Protein AF-A0A955MLQ0-F1 (afdb_monomer_lite)

pLDDT: mean 91.53, std 7.26, range [50.72, 98.5]

Secondary structure (DSSP, 8-state):
---EE--SS-EEEPTT-EEEEE-SSSTTBEEEEEEESS-EEEE-TT-EEEEEEESSSEEEEEEE-SEEE-----HHHHHHHHHHHHHHHHHHHHTT-TT-GGGTB-SSSSEEEEE-TTS-EEEEEE-HHHHHHHHHHHTT---B---TTTSPPEEHHHHTTTS-TT-HHHHHHTT--TT-SEE----HHHHHHHHTS-HHHHHHS-B---TTTTBSSPP--

Sequence (221 aa):
MPAHRLDARPWAVSRFDLIGQDSQKQHNMIQHVGLSVESVDGGLAGDPIPCRHMSPPLEETSICLHVWGGMAIDADESALMEIFLTTVESEYERAKVLEDSRRQYIALPHVREVSDELGRTLHRKFSCAGLVLETYRYAEIDLVNTDDEAFPRVSKDDLRGCYPVDQSQVMSGAGLDPSQTEWPVLLPAYLFHSLDRPDEEIRAEPYLPQKGDWFFPRVTV

Radius of gyration: 16.59 Å; chains: 1; bounding box: 48×40×42 Å

Foldseek 3Di:
DAKDFFDFWFDKAAFQKKAFDFFPVDPLFTQFIFTAHHIDGGDHQQDFGQGFFLPQPGDRGTDGRRMIFDDDDDPLLVVQLVVLVVVQVVLCVQLVCSVPSLVAAAQPPQKDFDADPVRHGSHMHHHRLSSSQVSNVSSVFRAADLDQVQADWAFLVLCVRHDVLVDCVRCVSNVHHNVDGTDRTDGPLSSSVSRSDHPVVRNVDHDRDDPQSSGPPRDDD

Structure (mmCIF, N/CA/C/O backbone):
data_AF-A0A955MLQ0-F1
#
_entry.id   AF-A0A955MLQ0-F1
#
loop_
_atom_site.group_PDB
_atom_site.id
_atom_site.type_symbol
_atom_site.label_atom_id
_atom_site.label_alt_id
_atom_site.label_comp_id
_atom_site.label_asym_id
_atom_site.label_entity_id
_atom_site.label_seq_id
_atom_site.pdbx_PDB_ins_code
_atom_site.Cartn_x
_atom_site.Cartn_y
_atom_site.Cartn_z
_atom_site.occupancy
_atom_site.B_iso_or_equiv
_atom_site.auth_seq_id
_atom_site.auth_comp_id
_atom_site.auth_asym_id
_atom_site.auth_atom_id
_atom_site.pdbx_PDB_model_num
ATOM 1 N N . MET A 1 1 ? 5.340 -3.310 -16.283 1.00 70.94 1 MET A N 1
ATOM 2 C CA . MET A 1 1 ? 6.666 -3.999 -16.296 1.00 70.94 1 MET A CA 1
ATOM 3 C C . MET A 1 1 ? 6.747 -4.771 -14.992 1.00 70.94 1 MET A C 1
ATOM 5 O O . MET A 1 1 ? 6.263 -4.224 -14.013 1.00 70.94 1 MET A O 1
ATOM 9 N N . PRO A 1 2 ? 7.316 -5.985 -14.944 1.00 88.75 2 PRO A N 1
ATOM 10 C CA . PRO A 1 2 ? 7.291 -6.754 -13.707 1.00 88.75 2 PRO A CA 1
ATOM 11 C C . PRO A 1 2 ? 8.005 -6.007 -12.573 1.00 88.75 2 PRO A C 1
ATOM 13 O O . PRO A 1 2 ? 8.966 -5.269 -12.810 1.00 88.75 2 PRO A O 1
ATOM 16 N N . ALA A 1 3 ? 7.524 -6.172 -11.345 1.00 94.88 3 ALA A N 1
ATOM 17 C CA . ALA A 1 3 ? 8.190 -5.653 -10.165 1.00 94.88 3 ALA A CA 1
ATOM 18 C C . ALA A 1 3 ? 9.576 -6.284 -9.986 1.00 94.88 3 ALA A C 1
ATOM 20 O O . ALA A 1 3 ? 9.794 -7.473 -10.214 1.00 94.88 3 ALA A O 1
ATOM 21 N N . HIS A 1 4 ?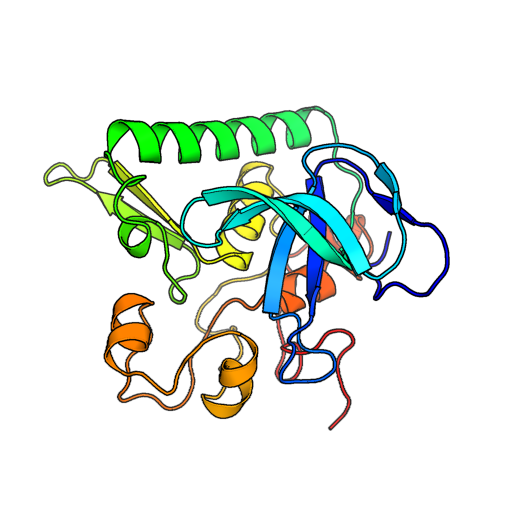 10.539 -5.492 -9.528 1.00 94.06 4 HIS A N 1
ATOM 22 C CA . HIS A 1 4 ? 11.925 -5.918 -9.418 1.00 94.06 4 HIS A CA 1
ATOM 23 C C . HIS A 1 4 ? 12.599 -5.346 -8.175 1.00 94.06 4 HIS A C 1
ATOM 25 O O . HIS A 1 4 ? 12.401 -4.192 -7.792 1.00 94.06 4 HIS A O 1
ATOM 31 N N . ARG A 1 5 ? 13.465 -6.160 -7.565 1.00 94.75 5 ARG A N 1
ATOM 32 C CA . ARG A 1 5 ? 14.500 -5.645 -6.665 1.00 94.75 5 ARG A CA 1
ATOM 33 C C . ARG A 1 5 ? 15.568 -4.960 -7.494 1.00 94.75 5 ARG A C 1
ATOM 35 O O . ARG A 1 5 ? 16.050 -5.543 -8.466 1.00 94.75 5 ARG A O 1
ATOM 42 N N . LEU A 1 6 ? 15.935 -3.750 -7.100 1.00 93.19 6 LEU A N 1
ATOM 43 C CA . LEU A 1 6 ? 16.860 -2.956 -7.886 1.00 93.19 6 LEU A CA 1
ATOM 44 C C . LEU A 1 6 ? 18.309 -3.378 -7.650 1.00 93.19 6 LEU A C 1
ATOM 46 O O . LEU A 1 6 ? 18.718 -3.729 -6.543 1.00 93.19 6 LEU A O 1
ATOM 50 N N . ASP A 1 7 ? 19.083 -3.324 -8.726 1.00 90.31 7 ASP A N 1
ATOM 51 C CA . ASP A 1 7 ? 20.534 -3.444 -8.718 1.00 90.31 7 ASP A CA 1
ATOM 52 C C . ASP A 1 7 ? 21.184 -2.059 -8.897 1.00 90.31 7 ASP A C 1
ATOM 54 O O . ASP A 1 7 ? 20.534 -1.022 -8.787 1.00 90.31 7 ASP A O 1
ATOM 58 N N . ALA A 1 8 ? 22.489 -2.022 -9.170 1.00 88.31 8 ALA A N 1
ATOM 59 C CA . ALA A 1 8 ? 23.223 -0.771 -9.356 1.00 88.31 8 ALA A CA 1
ATOM 60 C C . ALA A 1 8 ? 22.941 -0.057 -10.698 1.00 88.31 8 ALA A C 1
ATOM 62 O O . ALA A 1 8 ? 23.626 0.917 -11.016 1.00 88.31 8 ALA A O 1
ATOM 63 N N . ARG A 1 9 ? 22.009 -0.545 -11.530 1.00 91.62 9 ARG A N 1
ATOM 64 C CA . ARG A 1 9 ? 21.642 0.127 -12.785 1.00 91.62 9 ARG A CA 1
ATOM 65 C C . ARG A 1 9 ? 20.624 1.244 -12.522 1.00 91.62 9 ARG A C 1
ATOM 67 O O . ARG A 1 9 ? 19.874 1.145 -11.560 1.00 91.62 9 ARG A O 1
ATOM 74 N N . PRO A 1 10 ? 20.570 2.281 -13.374 1.00 91.12 10 PRO A N 1
ATOM 75 C CA . PRO A 1 10 ? 19.530 3.304 -13.301 1.00 91.12 10 PRO A CA 1
ATOM 76 C C . PRO A 1 10 ? 18.161 2.753 -13.709 1.00 91.12 10 PRO A C 1
ATOM 78 O O . PRO A 1 10 ? 18.057 2.023 -14.698 1.00 91.12 10 PRO A O 1
ATOM 81 N N . TRP A 1 11 ? 17.122 3.170 -12.991 1.00 91.62 11 TRP A N 1
ATOM 82 C CA . TRP A 1 11 ? 15.725 2.824 -13.241 1.00 91.62 11 TRP A CA 1
ATOM 83 C C . TRP A 1 11 ? 14.889 4.084 -13.446 1.00 91.62 11 TRP A C 1
ATOM 85 O O . TRP A 1 11 ? 15.098 5.099 -12.785 1.00 91.62 11 TRP A O 1
ATOM 95 N N . ALA A 1 12 ? 13.946 4.025 -14.382 1.00 93.06 12 ALA A N 1
ATOM 96 C CA . ALA A 1 12 ? 12.933 5.059 -14.521 1.00 93.06 12 ALA A CA 1
ATOM 97 C C . ALA A 1 12 ? 11.774 4.718 -13.583 1.00 93.06 12 ALA A C 1
ATOM 99 O O . ALA A 1 12 ? 11.175 3.651 -13.707 1.00 93.06 12 ALA A O 1
ATOM 100 N N . VAL A 1 13 ? 11.488 5.615 -12.648 1.00 94.56 13 VAL A N 1
ATOM 101 C CA . VAL A 1 13 ? 10.324 5.540 -11.770 1.00 94.56 13 VAL A CA 1
ATOM 102 C C . VAL A 1 13 ? 9.303 6.522 -12.319 1.00 94.56 13 VAL A C 1
ATOM 104 O O . VAL A 1 13 ? 9.603 7.702 -12.443 1.00 94.56 13 VAL A O 1
ATOM 107 N N . SER A 1 14 ? 8.114 6.062 -12.670 1.00 95.88 14 SER A N 1
ATOM 108 C CA . SER A 1 14 ? 6.996 6.921 -13.064 1.00 95.88 14 SER A CA 1
ATOM 109 C C . SER A 1 14 ? 6.199 7.333 -11.836 1.00 95.88 14 SER A C 1
ATOM 111 O O . SER A 1 14 ? 6.241 6.640 -10.824 1.00 95.88 14 SER A O 1
ATOM 113 N N . ARG A 1 15 ? 5.444 8.433 -11.907 1.00 96.19 15 ARG A N 1
ATOM 114 C CA . ARG A 1 15 ? 4.442 8.775 -10.882 1.00 96.19 15 ARG A CA 1
ATOM 115 C C . ARG A 1 15 ? 3.448 7.617 -10.685 1.00 96.19 15 ARG A C 1
ATOM 117 O O . ARG A 1 15 ? 2.999 7.041 -11.670 1.00 96.19 15 ARG A O 1
ATOM 124 N N . PHE A 1 16 ? 3.083 7.346 -9.431 1.00 97.06 16 PHE A N 1
ATOM 125 C CA . PHE A 1 16 ? 2.230 6.238 -8.969 1.00 97.06 16 PHE A CA 1
ATOM 126 C C . PHE A 1 16 ? 2.821 4.824 -9.045 1.00 97.06 16 PHE A C 1
ATOM 128 O O . PHE A 1 16 ? 2.157 3.866 -8.630 1.00 97.06 16 PHE A O 1
ATOM 135 N N . ASP A 1 17 ? 4.082 4.686 -9.450 1.00 97.19 17 ASP A N 1
ATOM 136 C CA . ASP A 1 17 ? 4.818 3.444 -9.237 1.00 97.19 17 ASP A CA 1
ATOM 137 C C . ASP A 1 17 ? 4.996 3.169 -7.736 1.00 97.19 17 ASP A C 1
ATOM 139 O O . ASP A 1 17 ? 5.134 4.077 -6.906 1.00 97.19 17 ASP A O 1
ATOM 143 N N . LEU A 1 18 ? 5.026 1.886 -7.383 1.00 97.25 18 LEU A N 1
ATOM 144 C CA . LEU A 1 18 ? 5.304 1.434 -6.031 1.00 97.25 18 LEU A CA 1
ATOM 145 C C . LEU A 1 18 ? 6.801 1.464 -5.767 1.00 97.25 18 LEU A C 1
ATOM 147 O O . LEU A 1 18 ? 7.600 0.857 -6.484 1.00 97.25 18 LEU A O 1
ATOM 151 N N . ILE A 1 19 ? 7.152 2.097 -4.655 1.00 96.75 19 ILE A N 1
ATOM 152 C CA . ILE A 1 19 ? 8.507 2.147 -4.121 1.00 96.75 19 ILE A CA 1
ATOM 153 C C . ILE A 1 19 ? 8.532 1.358 -2.825 1.00 96.75 19 ILE A C 1
ATOM 155 O O . ILE A 1 19 ? 7.744 1.613 -1.918 1.00 96.75 19 ILE A O 1
ATOM 159 N N . GLY A 1 20 ? 9.416 0.372 -2.745 1.00 96.38 20 GLY A N 1
ATOM 160 C CA . GLY A 1 20 ? 9.565 -0.517 -1.602 1.00 96.38 20 GLY A CA 1
ATOM 161 C C . GLY A 1 20 ? 10.898 -0.302 -0.908 1.00 96.38 20 GLY A C 1
ATOM 162 O O . GLY A 1 20 ? 11.948 -0.261 -1.554 1.00 96.38 20 GLY A O 1
ATOM 163 N N . GLN A 1 21 ? 10.854 -0.223 0.418 1.00 95.44 21 GLN A N 1
ATOM 164 C CA . GLN A 1 21 ? 12.034 -0.165 1.268 1.00 95.44 21 GLN A CA 1
ATOM 165 C C . GLN A 1 21 ? 12.208 -1.479 2.030 1.00 95.44 21 GLN A C 1
ATOM 167 O O . GLN A 1 21 ? 11.272 -1.975 2.663 1.00 95.44 21 GLN A O 1
ATOM 172 N N . ASP A 1 22 ? 13.426 -2.015 2.014 1.00 94.56 22 ASP A N 1
ATOM 173 C CA . ASP A 1 22 ? 13.753 -3.251 2.718 1.00 94.56 22 ASP A CA 1
ATOM 174 C C . ASP A 1 22 ? 13.824 -3.094 4.234 1.00 94.56 22 ASP A C 1
ATOM 176 O O . ASP A 1 22 ? 14.164 -2.040 4.781 1.00 94.56 22 ASP A O 1
ATOM 180 N N . SER A 1 23 ? 13.524 -4.196 4.917 1.00 91.69 23 SER A N 1
ATOM 181 C CA . SER A 1 23 ? 13.745 -4.355 6.343 1.00 91.69 23 SER A CA 1
ATOM 182 C C . SER A 1 23 ? 15.233 -4.378 6.657 1.00 91.69 23 SER A C 1
ATOM 184 O O . SER A 1 23 ? 16.000 -5.152 6.089 1.00 91.69 23 SER A O 1
ATOM 186 N N . GLN A 1 24 ? 15.636 -3.604 7.663 1.00 89.19 24 GLN A N 1
ATOM 187 C CA . GLN A 1 24 ? 16.989 -3.701 8.219 1.00 89.19 24 GLN A CA 1
ATOM 188 C C . GLN A 1 24 ? 17.207 -4.984 9.037 1.00 89.19 24 GLN A C 1
ATOM 190 O O . GLN A 1 24 ? 18.340 -5.311 9.383 1.00 89.19 24 GLN A O 1
ATOM 195 N N . LYS A 1 25 ? 16.129 -5.694 9.394 1.00 87.06 25 LYS A N 1
ATOM 196 C CA . LYS A 1 25 ? 16.180 -6.864 10.281 1.00 87.06 25 LYS A CA 1
ATOM 197 C C . LYS A 1 25 ? 16.145 -8.187 9.530 1.00 87.06 25 LYS A C 1
ATOM 199 O O . LYS A 1 25 ? 16.606 -9.189 10.071 1.00 87.06 25 LYS A O 1
ATOM 204 N N . GLN A 1 26 ? 15.571 -8.207 8.329 1.00 88.00 26 GLN A N 1
ATOM 205 C CA . GLN A 1 26 ? 15.278 -9.445 7.621 1.00 88.00 26 GLN A CA 1
ATOM 206 C C . GLN A 1 26 ? 15.483 -9.289 6.115 1.00 88.00 26 GLN A C 1
ATOM 208 O O . GLN A 1 26 ? 14.874 -8.443 5.466 1.00 88.00 26 GLN A O 1
ATOM 213 N N . HIS A 1 27 ? 16.359 -10.129 5.565 1.00 89.25 27 HIS A N 1
ATOM 214 C CA . HIS A 1 27 ? 16.702 -10.114 4.147 1.00 89.25 27 HIS A CA 1
ATOM 215 C C . HIS A 1 27 ? 15.479 -10.432 3.275 1.00 89.25 27 HIS A C 1
ATOM 217 O O . HIS A 1 27 ? 14.675 -11.293 3.627 1.00 89.25 27 HIS A O 1
ATOM 223 N N . ASN A 1 28 ? 15.362 -9.760 2.127 1.00 90.62 28 ASN A N 1
ATOM 224 C CA . ASN A 1 28 ? 14.242 -9.854 1.179 1.00 90.62 28 ASN A CA 1
ATOM 225 C C . ASN A 1 28 ? 12.853 -9.471 1.722 1.00 90.62 28 ASN A C 1
ATOM 227 O O . ASN A 1 28 ? 11.863 -9.586 0.994 1.00 90.62 28 ASN A O 1
ATOM 231 N N . MET A 1 29 ? 12.754 -9.004 2.966 1.00 92.81 29 MET A N 1
ATOM 232 C CA . MET A 1 29 ? 11.502 -8.514 3.522 1.00 92.81 29 MET A CA 1
ATOM 233 C C . MET A 1 29 ? 11.356 -7.030 3.224 1.00 92.81 29 MET A C 1
ATOM 235 O O . MET A 1 29 ? 12.229 -6.242 3.572 1.00 92.81 29 MET A O 1
ATOM 239 N N . ILE A 1 30 ? 10.238 -6.644 2.616 1.00 94.62 30 ILE A N 1
ATOM 240 C CA . ILE A 1 30 ? 9.921 -5.239 2.361 1.00 94.62 30 ILE A CA 1
ATOM 241 C C . ILE A 1 30 ? 9.171 -4.707 3.582 1.00 94.62 30 ILE A C 1
ATOM 243 O O . ILE A 1 30 ? 8.054 -5.141 3.859 1.00 94.62 30 ILE A O 1
ATOM 247 N N . GLN A 1 31 ? 9.792 -3.786 4.322 1.00 93.19 31 GLN A N 1
ATOM 248 C CA . GLN A 1 31 ? 9.217 -3.240 5.556 1.00 93.19 31 GLN A CA 1
ATOM 249 C C . GLN A 1 31 ? 8.197 -2.132 5.299 1.00 93.19 31 GLN A C 1
ATOM 251 O O . GLN A 1 31 ? 7.318 -1.896 6.125 1.00 93.19 31 GLN A O 1
ATOM 256 N N . HIS A 1 32 ? 8.342 -1.414 4.184 1.00 95.06 32 HIS A N 1
ATOM 257 C CA . HIS A 1 32 ? 7.571 -0.207 3.916 1.00 95.06 32 HIS A CA 1
ATOM 258 C C . HIS A 1 32 ? 7.386 0.019 2.419 1.00 95.06 32 HIS A C 1
ATOM 260 O O . HIS A 1 32 ? 8.223 -0.401 1.620 1.00 95.06 32 HIS A O 1
ATOM 266 N N . VAL A 1 33 ? 6.287 0.675 2.057 1.00 96.56 33 VAL A N 1
ATOM 267 C CA . VAL A 1 33 ? 5.920 0.964 0.668 1.00 96.56 33 VAL A CA 1
ATOM 268 C C . VAL A 1 33 ? 5.253 2.331 0.555 1.00 96.56 33 VAL A C 1
ATOM 270 O O . VAL A 1 33 ? 4.561 2.770 1.478 1.00 96.56 33 VAL A O 1
ATOM 273 N N . GLY A 1 34 ? 5.465 2.987 -0.582 1.00 97.06 34 GLY A N 1
ATOM 274 C CA . GLY A 1 34 ? 4.832 4.245 -0.961 1.00 97.06 34 GLY A CA 1
ATOM 275 C C . GLY A 1 34 ? 4.556 4.320 -2.460 1.00 97.06 34 GLY A C 1
ATOM 276 O O . GLY A 1 34 ? 5.010 3.469 -3.223 1.00 97.06 34 GLY A O 1
ATOM 277 N N . LEU A 1 35 ? 3.819 5.355 -2.860 1.00 97.50 35 LEU A N 1
ATOM 278 C CA . LEU A 1 35 ? 3.563 5.721 -4.255 1.00 97.50 35 LEU A CA 1
ATOM 279 C C . LEU A 1 35 ? 4.462 6.886 -4.637 1.00 97.50 35 LEU A C 1
ATOM 281 O O . LEU A 1 35 ? 4.400 7.924 -3.979 1.00 97.50 35 LEU A O 1
ATOM 285 N N . SER A 1 36 ? 5.267 6.758 -5.683 1.00 96.88 36 SER A N 1
ATOM 286 C CA . SER A 1 36 ? 6.031 7.893 -6.211 1.00 96.88 36 SER A CA 1
ATOM 287 C C . SER A 1 36 ? 5.103 9.064 -6.568 1.00 96.88 36 SER A C 1
ATOM 289 O O . SER A 1 36 ? 4.031 8.884 -7.154 1.00 96.88 36 SER A O 1
ATOM 291 N N . VAL A 1 37 ? 5.505 10.285 -6.212 1.00 94.94 37 VAL A N 1
ATOM 292 C CA . VAL A 1 37 ? 4.707 11.495 -6.511 1.00 94.94 37 VAL A CA 1
ATOM 293 C C . VAL A 1 37 ? 5.053 12.130 -7.847 1.00 94.94 37 VAL A C 1
ATOM 295 O O . VAL A 1 37 ? 4.237 12.834 -8.439 1.00 94.94 37 VAL A O 1
ATOM 298 N N . GLU A 1 38 ? 6.248 11.848 -8.348 1.00 93.12 38 GLU A N 1
ATOM 299 C CA . GLU A 1 38 ? 6.762 12.371 -9.602 1.00 93.12 38 GLU A CA 1
ATOM 300 C C . GLU A 1 38 ? 7.572 11.307 -10.335 1.00 93.12 38 GLU A C 1
ATOM 302 O O . GLU A 1 38 ? 7.964 10.289 -9.757 1.00 93.12 38 GLU A O 1
ATOM 307 N N . SER A 1 39 ? 7.802 11.550 -11.623 1.00 94.50 39 SER A N 1
ATOM 308 C CA . SER A 1 39 ? 8.674 10.693 -12.412 1.00 94.50 39 SER A CA 1
ATOM 309 C C . SER A 1 39 ? 10.139 11.047 -12.156 1.00 94.50 39 SER A C 1
ATOM 311 O O . SER A 1 39 ? 10.523 12.214 -12.232 1.00 94.50 39 SER A O 1
ATOM 313 N N . VAL A 1 40 ? 10.959 10.034 -11.899 1.00 93.44 40 VAL A N 1
ATOM 314 C CA . VAL A 1 40 ? 12.404 10.137 -11.697 1.00 93.44 40 VAL A CA 1
ATOM 315 C C . VAL A 1 40 ? 13.109 9.298 -12.755 1.00 93.44 40 VAL A C 1
ATOM 317 O O . VAL A 1 40 ? 12.974 8.075 -12.790 1.00 93.44 40 VAL A O 1
ATOM 320 N N . ASP A 1 41 ? 13.906 9.953 -13.595 1.00 91.50 41 ASP A N 1
ATOM 321 C CA . ASP A 1 41 ? 14.732 9.276 -14.590 1.00 91.50 41 ASP A CA 1
ATOM 322 C C . ASP A 1 41 ? 16.086 8.886 -13.988 1.00 91.50 41 ASP A C 1
ATOM 324 O O . ASP A 1 41 ? 16.918 9.737 -13.672 1.00 91.50 41 ASP A O 1
ATOM 328 N N . GLY A 1 42 ? 16.331 7.580 -13.879 1.00 88.75 42 GLY A N 1
ATOM 329 C CA . GLY A 1 42 ? 17.638 7.034 -13.521 1.00 88.75 42 GLY A CA 1
ATOM 330 C C . GLY A 1 42 ? 17.909 6.896 -12.022 1.00 88.75 42 GLY A C 1
ATOM 331 O O . GLY A 1 42 ? 19.068 6.982 -11.622 1.00 88.75 42 GLY A O 1
ATOM 332 N N . GLY A 1 43 ? 16.879 6.649 -11.210 1.00 87.56 43 GLY A N 1
ATOM 333 C CA . GLY A 1 43 ? 17.039 6.305 -9.795 1.00 87.56 43 GLY A CA 1
ATOM 334 C C . GLY A 1 43 ? 17.829 5.006 -9.607 1.00 87.56 43 GLY A C 1
ATOM 335 O O . GLY A 1 43 ? 17.667 4.047 -10.366 1.00 87.56 43 GLY A O 1
ATOM 336 N N . LEU A 1 44 ? 18.704 4.975 -8.608 1.00 92.50 44 LEU A N 1
ATOM 337 C CA . LEU A 1 44 ? 19.538 3.829 -8.255 1.00 92.50 44 LEU A CA 1
ATOM 338 C C . LEU A 1 44 ? 19.002 3.121 -7.008 1.00 92.50 44 LEU A C 1
ATOM 340 O O . LEU A 1 44 ? 18.290 3.701 -6.188 1.00 92.50 44 LEU A O 1
ATOM 344 N N . ALA A 1 45 ? 19.385 1.854 -6.833 1.00 93.44 45 ALA A N 1
ATOM 345 C CA . ALA A 1 45 ? 19.090 1.129 -5.604 1.00 93.44 45 ALA A CA 1
ATOM 346 C C . ALA A 1 45 ? 19.626 1.882 -4.369 1.00 93.44 45 ALA A C 1
ATOM 348 O O . ALA A 1 45 ? 20.819 2.173 -4.268 1.00 93.44 45 ALA A O 1
ATOM 349 N N . GLY A 1 46 ? 18.737 2.153 -3.415 1.00 92.75 46 GLY A N 1
ATOM 350 C CA . GLY A 1 46 ? 19.008 2.898 -2.187 1.00 92.75 46 GLY A CA 1
ATOM 351 C C . GLY A 1 46 ? 18.752 4.404 -2.283 1.00 92.75 46 GLY A C 1
ATOM 352 O O . GLY A 1 46 ? 18.739 5.060 -1.238 1.00 92.75 46 GLY A O 1
ATOM 353 N N . ASP A 1 47 ? 18.504 4.950 -3.479 1.00 94.19 47 ASP A N 1
ATOM 354 C CA . ASP A 1 47 ? 18.228 6.377 -3.639 1.00 94.19 47 ASP A CA 1
ATOM 355 C C . ASP A 1 47 ? 16.934 6.780 -2.912 1.00 94.19 47 ASP A C 1
ATOM 357 O O . ASP A 1 47 ? 15.961 6.018 -2.888 1.00 94.19 47 ASP A O 1
ATOM 361 N N . PRO A 1 48 ? 16.896 7.978 -2.304 1.00 95.69 48 PRO A N 1
ATOM 362 C CA . PRO A 1 48 ? 15.670 8.530 -1.753 1.00 95.69 48 PRO A CA 1
ATOM 363 C C . PRO A 1 48 ? 14.743 8.964 -2.895 1.00 95.69 48 PRO A C 1
ATOM 365 O O . PRO A 1 48 ? 15.082 9.869 -3.657 1.00 95.69 48 PRO A O 1
ATOM 368 N N . ILE A 1 49 ? 13.564 8.348 -2.993 1.00 95.19 49 ILE A N 1
ATOM 369 C CA . ILE A 1 49 ? 12.547 8.710 -3.987 1.00 95.19 49 ILE A CA 1
ATOM 370 C C . ILE A 1 49 ? 11.365 9.384 -3.295 1.00 95.19 49 ILE A C 1
ATOM 372 O O . ILE A 1 49 ? 10.778 8.767 -2.399 1.00 95.19 49 ILE A O 1
ATOM 376 N N . PRO A 1 50 ? 10.990 10.613 -3.703 1.00 94.69 50 PRO A N 1
ATOM 377 C CA . PRO A 1 50 ? 9.786 11.277 -3.225 1.00 94.69 50 PRO A CA 1
ATOM 378 C C . PRO A 1 50 ? 8.550 10.409 -3.451 1.00 94.69 50 PRO A C 1
ATOM 380 O O . PRO A 1 50 ? 8.251 9.990 -4.572 1.00 94.69 50 PRO A O 1
ATOM 383 N N . CYS A 1 51 ? 7.820 10.132 -2.378 1.00 94.75 51 CYS A N 1
ATOM 384 C CA . CYS A 1 51 ? 6.633 9.301 -2.432 1.00 94.75 51 CYS A CA 1
ATOM 385 C C . CYS A 1 51 ? 5.611 9.706 -1.365 1.00 94.75 51 CYS A C 1
ATOM 387 O O . CYS A 1 51 ? 5.945 10.250 -0.313 1.00 94.75 51 CYS A O 1
ATOM 389 N N . ARG A 1 52 ? 4.344 9.405 -1.636 1.00 94.06 52 ARG A N 1
ATOM 390 C CA . ARG A 1 52 ? 3.274 9.427 -0.644 1.00 94.06 52 ARG A CA 1
ATOM 391 C C . ARG A 1 52 ? 3.221 8.076 0.035 1.00 94.06 52 ARG A C 1
ATOM 393 O O . ARG A 1 52 ? 3.060 7.043 -0.621 1.00 94.06 52 ARG A O 1
ATOM 400 N N . HIS A 1 53 ? 3.347 8.071 1.353 1.00 91.81 53 HIS A N 1
ATOM 401 C CA . HIS A 1 53 ? 3.317 6.837 2.123 1.00 91.81 53 HIS A CA 1
ATOM 402 C C . HIS A 1 53 ? 2.732 7.032 3.516 1.00 91.81 53 HIS A C 1
ATOM 404 O O . HIS A 1 53 ? 2.828 8.092 4.131 1.00 91.81 53 HIS A O 1
ATOM 410 N N . MET A 1 54 ? 2.176 5.952 4.063 1.00 88.50 54 MET A N 1
ATOM 411 C CA . MET A 1 54 ? 1.724 5.931 5.452 1.00 88.50 54 MET A CA 1
ATOM 412 C C . MET A 1 54 ? 2.888 5.554 6.375 1.00 88.50 54 MET A C 1
ATOM 414 O O . MET A 1 54 ? 3.129 4.371 6.615 1.00 88.50 54 MET A O 1
ATOM 418 N N . SER A 1 55 ? 3.616 6.546 6.890 1.00 79.88 55 SER A N 1
ATOM 419 C CA . SER A 1 55 ? 4.583 6.379 7.987 1.00 79.88 55 SER A CA 1
ATOM 420 C C . SER A 1 55 ? 4.142 7.268 9.148 1.00 79.88 55 SER A C 1
ATOM 422 O O . SER A 1 55 ? 4.762 8.300 9.378 1.00 79.88 55 SER A O 1
ATOM 424 N N . PRO A 1 56 ? 3.044 6.894 9.835 1.00 66.94 56 PRO A N 1
ATOM 425 C CA . PRO A 1 56 ? 2.175 7.783 10.601 1.00 66.94 56 PRO A CA 1
ATOM 426 C C . PRO A 1 56 ? 2.888 9.038 11.136 1.00 66.94 56 PRO A C 1
ATOM 428 O O . PRO A 1 56 ? 3.642 8.920 12.112 1.00 66.94 56 PRO A O 1
ATOM 431 N N . PRO A 1 57 ? 2.576 10.235 10.599 1.00 78.62 57 PRO A N 1
ATOM 432 C CA . PRO A 1 57 ? 1.430 10.563 9.730 1.00 78.62 57 PRO A CA 1
ATOM 433 C C . PRO A 1 57 ? 1.531 10.088 8.256 1.00 78.62 57 PRO A C 1
ATOM 435 O O . PRO A 1 57 ? 2.504 9.461 7.848 1.00 78.62 57 PRO A O 1
ATOM 438 N N . LEU A 1 58 ? 0.478 10.320 7.458 1.00 79.44 58 LEU A N 1
ATOM 439 C CA . LEU A 1 58 ? 0.600 10.353 5.996 1.00 79.44 58 LEU A CA 1
ATOM 440 C C . LEU A 1 58 ? 1.585 11.466 5.642 1.00 79.44 58 LEU A C 1
ATOM 442 O O . LEU A 1 58 ? 1.395 12.610 6.054 1.00 79.44 58 LEU A O 1
ATOM 446 N N . GLU A 1 59 ? 2.626 11.111 4.905 1.00 82.12 59 GLU A N 1
ATOM 447 C CA . GLU A 1 59 ? 3.705 12.019 4.546 1.00 82.12 59 GLU A CA 1
ATOM 448 C C . GLU A 1 59 ? 3.968 11.948 3.045 1.00 82.12 59 GLU A C 1
ATOM 450 O O . GLU A 1 59 ? 3.871 10.885 2.423 1.00 82.12 59 GLU A O 1
ATOM 455 N N . GLU A 1 60 ? 4.333 13.097 2.488 1.00 86.38 60 GLU A N 1
ATOM 456 C CA . GLU A 1 60 ? 4.978 13.206 1.189 1.00 86.38 60 GLU A CA 1
ATOM 457 C C . GLU A 1 60 ? 6.464 13.483 1.443 1.00 86.38 60 GLU A C 1
ATOM 459 O O . GLU A 1 60 ? 6.899 14.623 1.608 1.00 86.38 60 GLU A O 1
ATOM 464 N N . THR A 1 61 ? 7.236 12.410 1.594 1.00 89.88 61 THR A N 1
ATOM 465 C CA . THR A 1 61 ? 8.683 12.457 1.829 1.00 89.88 61 THR A CA 1
ATOM 466 C C . THR A 1 61 ? 9.361 11.334 1.053 1.00 89.88 61 THR A C 1
ATOM 468 O O . THR A 1 61 ? 8.732 10.603 0.290 1.00 89.88 61 THR A O 1
ATOM 471 N N . SER A 1 62 ? 10.680 11.229 1.157 1.00 92.50 62 SER A N 1
ATOM 472 C CA . SER A 1 62 ? 11.426 10.211 0.429 1.00 92.50 62 SER A CA 1
ATOM 473 C C . SER A 1 62 ? 11.588 8.926 1.232 1.00 92.50 62 SER A C 1
ATOM 475 O O . SER A 1 62 ? 11.936 8.968 2.412 1.00 92.50 62 SER A O 1
ATOM 477 N N . ILE A 1 63 ? 11.433 7.784 0.561 1.00 93.81 63 ILE A N 1
ATOM 478 C CA . ILE A 1 63 ? 11.847 6.471 1.080 1.00 93.81 63 ILE A CA 1
ATOM 479 C C . ILE A 1 63 ? 12.932 5.885 0.180 1.00 93.81 63 ILE A C 1
ATOM 481 O O . ILE A 1 63 ? 13.055 6.261 -0.986 1.00 93.81 63 ILE A O 1
ATOM 485 N N . CYS A 1 64 ? 13.735 4.969 0.717 1.00 95.19 64 CYS A N 1
ATOM 486 C CA . CYS A 1 64 ? 14.825 4.367 -0.046 1.00 95.19 64 CYS A CA 1
ATOM 487 C C . CYS A 1 64 ? 14.296 3.340 -1.055 1.00 95.19 64 CYS A C 1
ATOM 489 O O . CYS A 1 64 ? 13.683 2.341 -0.665 1.00 95.19 64 CYS A O 1
ATOM 491 N N . LEU A 1 65 ? 14.614 3.556 -2.329 1.00 95.44 65 LEU A N 1
ATOM 492 C CA . LEU A 1 65 ? 14.253 2.715 -3.464 1.00 95.44 65 LEU A CA 1
ATOM 493 C C . LEU A 1 65 ? 15.058 1.409 -3.469 1.00 95.44 65 LEU A C 1
ATOM 495 O O . LEU A 1 65 ? 16.150 1.339 -4.021 1.00 95.44 65 LEU A O 1
ATOM 499 N N . HIS A 1 66 ? 14.528 0.356 -2.854 1.00 96.50 66 HIS A N 1
ATOM 500 C CA . HIS A 1 66 ? 15.125 -0.988 -2.915 1.00 96.50 66 HIS A CA 1
ATOM 501 C C . HIS A 1 66 ? 14.365 -1.905 -3.869 1.00 96.50 66 HIS A C 1
ATOM 503 O O . HIS A 1 66 ? 14.947 -2.775 -4.521 1.00 96.50 66 HIS A O 1
ATOM 509 N N . VAL A 1 67 ? 13.052 -1.706 -3.945 1.00 96.88 67 VAL A N 1
ATOM 510 C CA . VAL A 1 67 ? 12.144 -2.455 -4.807 1.00 96.88 67 VAL A CA 1
ATOM 511 C C . VAL A 1 67 ? 11.282 -1.462 -5.561 1.00 96.88 67 VAL A C 1
ATOM 513 O O . VAL A 1 67 ? 10.847 -0.458 -5.000 1.00 96.88 67 VAL A O 1
ATOM 516 N N . TRP A 1 68 ? 11.046 -1.752 -6.828 1.00 96.62 68 TRP A N 1
ATOM 517 C CA . TRP A 1 68 ? 10.188 -0.972 -7.699 1.00 96.62 68 TRP A CA 1
ATOM 518 C C . TRP A 1 68 ? 9.149 -1.894 -8.327 1.00 96.62 68 TRP A C 1
ATOM 520 O O . TRP A 1 68 ? 9.464 -3.028 -8.688 1.00 96.62 68 TRP A O 1
ATOM 530 N N . GLY A 1 69 ? 7.918 -1.418 -8.457 1.00 96.44 69 GLY A N 1
ATOM 531 C CA . GLY A 1 69 ? 6.875 -2.090 -9.221 1.00 96.44 69 GLY A CA 1
ATOM 532 C C . GLY A 1 69 ? 5.991 -1.057 -9.894 1.00 96.44 69 GLY A C 1
ATOM 533 O O . GLY A 1 69 ? 5.565 -0.107 -9.245 1.00 96.44 69 GLY A O 1
ATOM 534 N N . GLY A 1 70 ? 5.711 -1.244 -11.178 1.00 94.25 70 GLY A N 1
ATOM 535 C CA . GLY A 1 70 ? 4.938 -0.286 -11.957 1.00 94.25 70 GLY A CA 1
ATOM 536 C C . GLY A 1 70 ? 4.134 -0.963 -13.054 1.00 94.25 70 GLY A C 1
ATOM 537 O O . GLY A 1 70 ? 4.560 -1.953 -13.657 1.00 94.25 70 GLY A O 1
ATOM 538 N N . MET A 1 71 ? 2.974 -0.398 -13.349 1.00 95.06 71 MET A N 1
ATOM 539 C CA . MET A 1 71 ? 2.118 -0.815 -14.456 1.00 95.06 71 MET A CA 1
ATOM 540 C C . MET A 1 71 ? 1.707 0.402 -15.278 1.00 95.06 71 MET A C 1
ATOM 542 O O . MET A 1 71 ? 1.869 1.541 -14.844 1.00 95.06 71 MET A O 1
ATOM 546 N N . ALA A 1 72 ? 1.195 0.176 -16.483 1.00 95.00 72 ALA A N 1
ATOM 547 C CA . ALA A 1 72 ? 0.633 1.250 -17.280 1.00 95.00 72 ALA A CA 1
ATOM 548 C C . ALA A 1 72 ? -0.627 1.791 -16.589 1.00 95.00 72 ALA A C 1
ATOM 550 O O . ALA A 1 72 ? -1.645 1.098 -16.520 1.00 95.00 72 ALA A O 1
ATOM 551 N N . ILE A 1 73 ? -0.521 3.026 -16.097 1.00 95.69 73 ILE A N 1
ATOM 552 C CA . ILE A 1 73 ? -1.617 3.817 -15.539 1.00 95.69 73 ILE A CA 1
ATOM 553 C C . ILE A 1 73 ? -2.021 4.865 -16.572 1.00 95.69 73 ILE A C 1
ATOM 555 O O . ILE A 1 73 ? -1.174 5.620 -17.063 1.00 95.69 73 ILE A O 1
ATOM 559 N N . ASP A 1 74 ? -3.300 4.899 -16.929 1.00 96.56 74 ASP A N 1
ATOM 560 C CA . ASP A 1 74 ? -3.826 5.897 -17.853 1.00 96.56 74 ASP A CA 1
ATOM 561 C C . ASP A 1 74 ? -4.173 7.228 -17.157 1.00 96.56 74 ASP A C 1
ATOM 563 O O . ASP A 1 74 ? -3.952 7.431 -15.961 1.00 96.56 74 ASP A O 1
ATOM 567 N N . ALA A 1 75 ? -4.653 8.198 -17.937 1.00 97.25 75 ALA A N 1
ATOM 568 C CA . ALA A 1 75 ? -4.951 9.530 -17.423 1.00 97.25 75 ALA A CA 1
ATOM 569 C C . ALA A 1 75 ? -6.147 9.555 -16.455 1.00 97.25 75 ALA A C 1
ATOM 571 O O . ALA A 1 75 ? -6.131 10.348 -15.510 1.00 97.25 75 ALA A O 1
ATOM 572 N N . ASP A 1 76 ? -7.156 8.713 -16.681 1.00 98.06 76 ASP A N 1
ATOM 573 C CA . ASP A 1 76 ? -8.361 8.661 -15.854 1.00 98.06 76 ASP A CA 1
ATOM 574 C C . ASP A 1 76 ? -8.045 7.956 -14.529 1.00 98.06 76 ASP A C 1
ATOM 576 O O . ASP A 1 76 ? -8.378 8.468 -13.459 1.00 98.06 76 ASP A O 1
ATOM 580 N N . GLU A 1 77 ? -7.293 6.858 -14.577 1.00 98.12 77 GLU A N 1
ATOM 581 C CA . GLU A 1 77 ? -6.779 6.151 -13.401 1.00 98.12 77 GLU A CA 1
ATOM 582 C C . GLU A 1 77 ? -5.893 7.061 -12.550 1.00 98.12 77 GLU A C 1
ATOM 584 O O . GLU A 1 77 ? -6.119 7.217 -11.352 1.00 98.12 77 GLU A O 1
ATOM 589 N N . SER A 1 78 ? -4.937 7.747 -13.180 1.00 97.69 78 SER A N 1
ATOM 590 C CA . SER A 1 78 ? -4.068 8.735 -12.532 1.00 97.69 78 SER A CA 1
ATOM 591 C C . SER A 1 78 ? -4.873 9.839 -11.832 1.00 97.69 78 SER A C 1
ATOM 593 O O . SER A 1 78 ? -4.563 10.225 -10.700 1.00 97.69 78 SER A O 1
ATOM 595 N N . ALA A 1 79 ? -5.948 10.322 -12.463 1.00 98.06 79 ALA A N 1
ATOM 596 C CA . ALA A 1 79 ? -6.838 11.312 -11.866 1.00 98.06 79 ALA A CA 1
ATOM 597 C C . ALA A 1 79 ? -7.613 10.750 -10.662 1.00 98.06 79 ALA A C 1
ATOM 599 O O . ALA A 1 79 ? -7.715 11.427 -9.637 1.00 98.06 79 ALA A O 1
ATOM 600 N N . LEU A 1 80 ? -8.124 9.519 -10.750 1.00 98.50 80 LEU A N 1
ATOM 601 C CA . LEU A 1 80 ? -8.823 8.846 -9.651 1.00 98.50 80 LEU A CA 1
ATOM 602 C C . LEU A 1 80 ? -7.898 8.608 -8.452 1.00 98.50 80 LEU A C 1
ATOM 604 O O . LEU A 1 80 ? -8.273 8.921 -7.320 1.00 98.50 80 LEU A O 1
ATOM 608 N N . MET A 1 81 ? -6.673 8.134 -8.689 1.00 98.38 81 MET A N 1
ATOM 609 C CA . MET A 1 81 ? -5.663 7.951 -7.641 1.00 98.38 81 MET A CA 1
ATOM 610 C C . MET A 1 81 ? -5.371 9.268 -6.912 1.00 98.38 81 MET A C 1
ATOM 612 O O . MET A 1 81 ? -5.333 9.303 -5.680 1.00 98.38 81 MET A O 1
ATOM 616 N N . GLU A 1 82 ? -5.227 10.376 -7.646 1.00 97.56 82 GLU A N 1
ATOM 617 C CA . GLU A 1 82 ? -5.011 11.691 -7.035 1.00 97.56 82 GLU A CA 1
ATOM 618 C C . GLU A 1 82 ? -6.221 12.148 -6.210 1.00 97.56 82 GLU A C 1
ATOM 620 O O . GLU A 1 82 ? -6.058 12.585 -5.071 1.00 97.56 82 GLU A O 1
ATOM 625 N N . ILE A 1 83 ? -7.441 11.989 -6.741 1.00 98.06 83 ILE A N 1
ATOM 626 C CA . ILE A 1 83 ? -8.685 12.317 -6.027 1.00 98.06 83 ILE A CA 1
ATOM 627 C C . ILE A 1 83 ? -8.760 11.558 -4.701 1.00 98.06 83 ILE A C 1
ATOM 629 O O . ILE A 1 83 ? -9.111 12.146 -3.671 1.00 98.06 83 ILE A O 1
ATOM 633 N N . PHE A 1 84 ? -8.418 10.269 -4.700 1.00 97.88 84 PHE A N 1
ATOM 634 C CA . PHE A 1 84 ? -8.398 9.459 -3.489 1.00 97.88 84 PHE A CA 1
ATOM 635 C C . PHE A 1 84 ? -7.422 10.016 -2.451 1.00 97.88 84 PHE A C 1
ATOM 637 O O . PHE A 1 84 ? -7.813 10.244 -1.302 1.00 97.88 84 PHE A O 1
ATOM 644 N N . LEU A 1 85 ? -6.174 10.273 -2.852 1.00 96.00 85 LEU A N 1
ATOM 645 C CA . LEU A 1 85 ? -5.125 10.765 -1.958 1.00 96.00 85 LEU A CA 1
ATOM 646 C C . LEU A 1 85 ? -5.489 12.136 -1.373 1.00 96.00 85 LEU A C 1
ATOM 648 O O . LEU A 1 85 ? -5.480 12.297 -0.152 1.00 96.00 85 LEU A O 1
ATOM 652 N N . THR A 1 86 ? -5.942 13.079 -2.207 1.00 95.62 86 THR A N 1
ATOM 653 C CA . THR A 1 86 ? -6.426 14.392 -1.747 1.00 95.62 86 THR A CA 1
ATOM 654 C C . THR A 1 86 ? -7.630 14.262 -0.804 1.00 95.62 86 THR A C 1
ATOM 656 O O . THR A 1 86 ? -7.773 15.032 0.152 1.00 95.62 86 THR A O 1
ATOM 659 N N . THR A 1 87 ? -8.510 13.280 -1.028 1.00 95.88 87 THR A N 1
ATOM 660 C CA . THR A 1 87 ? -9.651 13.013 -0.137 1.00 95.88 87 THR A CA 1
ATOM 661 C C . THR A 1 87 ? -9.180 12.550 1.240 1.00 95.88 87 THR A C 1
ATOM 663 O O . THR A 1 87 ? -9.688 13.053 2.244 1.00 95.88 87 THR A O 1
ATOM 666 N N . VAL A 1 88 ? -8.204 11.638 1.305 1.00 95.06 88 VAL A N 1
ATOM 667 C CA . VAL A 1 88 ? -7.611 11.160 2.568 1.00 95.06 88 VAL A CA 1
ATOM 668 C C . VAL A 1 88 ? -6.937 12.306 3.326 1.00 95.06 88 VAL A C 1
ATOM 670 O O . VAL A 1 88 ? -7.183 12.480 4.519 1.00 95.06 88 VAL A O 1
ATOM 673 N N . GLU A 1 89 ? -6.151 13.139 2.645 1.00 92.44 89 GLU A N 1
ATOM 674 C CA . GLU A 1 89 ? -5.528 14.326 3.248 1.00 92.44 89 GLU A CA 1
ATOM 675 C C . GLU A 1 89 ? -6.584 15.282 3.819 1.00 92.44 89 GLU A C 1
ATOM 677 O O . GLU A 1 89 ? -6.524 15.677 4.985 1.00 92.44 89 GLU A O 1
ATOM 682 N N . SER A 1 90 ? -7.628 15.564 3.037 1.00 93.19 90 SER A N 1
ATOM 683 C CA . SER A 1 90 ? -8.733 16.427 3.458 1.00 93.19 90 SER A CA 1
ATOM 684 C C . SER A 1 90 ? -9.508 15.851 4.650 1.00 93.19 90 SER A C 1
ATOM 686 O O . SER A 1 90 ? -9.957 16.593 5.526 1.00 93.19 90 SER A O 1
ATOM 688 N N . GLU A 1 91 ? -9.707 14.531 4.708 1.00 94.12 91 GLU A N 1
ATOM 689 C CA . GLU A 1 91 ? -10.260 13.853 5.887 1.00 94.12 91 GLU A CA 1
ATOM 690 C C . GLU A 1 91 ? -9.384 14.094 7.116 1.00 94.12 91 GLU A C 1
ATOM 692 O O . GLU A 1 91 ? -9.900 14.402 8.195 1.00 94.12 91 GLU A O 1
ATOM 697 N N . TYR A 1 92 ? -8.063 14.006 6.956 1.00 93.00 92 TYR A N 1
ATOM 698 C CA . TYR A 1 92 ? -7.127 14.129 8.064 1.00 93.00 92 TYR A CA 1
ATOM 699 C C . TYR A 1 92 ? -7.067 15.539 8.644 1.00 93.00 92 TYR A C 1
ATOM 701 O O . TYR A 1 92 ? -7.091 15.712 9.871 1.00 93.00 92 TYR A O 1
ATOM 709 N N . GLU A 1 93 ? -7.053 16.543 7.772 1.00 91.12 93 GLU A N 1
ATOM 710 C CA . GLU A 1 93 ? -7.137 17.951 8.148 1.00 91.12 93 GLU A CA 1
ATOM 711 C C . GLU A 1 93 ? -8.441 18.246 8.897 1.00 91.12 93 GLU A C 1
ATOM 713 O O . GLU A 1 93 ? -8.420 18.774 10.014 1.00 91.12 93 GLU A O 1
ATOM 718 N N . ARG A 1 94 ? -9.590 17.841 8.334 1.00 90.12 94 ARG A N 1
ATOM 719 C CA . ARG A 1 94 ? -10.911 18.074 8.945 1.00 90.12 94 ARG A CA 1
ATOM 720 C C . ARG A 1 94 ? -11.059 17.383 10.296 1.00 90.12 94 ARG A C 1
ATOM 722 O O . ARG A 1 94 ? -11.600 17.974 11.230 1.00 90.12 94 ARG A O 1
ATOM 729 N N . ALA A 1 95 ? -10.580 16.145 10.417 1.00 88.75 95 ALA A N 1
ATOM 730 C CA . ALA A 1 95 ? -10.662 15.362 11.649 1.00 88.75 95 ALA A CA 1
ATOM 731 C C . ALA A 1 95 ? -9.604 15.755 12.700 1.00 88.75 95 ALA A C 1
ATOM 733 O O . ALA A 1 95 ? -9.612 15.200 13.811 1.00 88.75 95 ALA A O 1
ATOM 734 N N . LYS A 1 96 ? -8.700 16.693 12.365 1.00 87.75 96 LYS A N 1
ATOM 735 C CA . LYS A 1 96 ? -7.558 17.118 13.189 1.00 87.75 96 LYS A CA 1
ATOM 736 C C . LYS A 1 96 ? -6.767 15.916 13.711 1.00 87.75 96 LYS A C 1
ATOM 738 O O . LYS A 1 96 ? -6.488 15.800 14.904 1.00 87.75 96 LYS A O 1
ATOM 743 N N . VAL A 1 97 ? -6.490 14.956 12.829 1.00 86.12 97 VAL A N 1
ATOM 744 C CA . VAL A 1 97 ? -5.728 13.734 13.158 1.00 86.12 97 VAL A CA 1
ATOM 745 C C . VAL A 1 97 ? -4.246 13.863 12.818 1.00 86.12 97 VAL A C 1
ATOM 747 O O . VAL A 1 97 ? -3.473 12.981 13.177 1.00 86.12 97 VAL A O 1
ATOM 750 N N . LEU A 1 98 ? -3.836 14.961 12.176 1.00 80.69 98 LEU A N 1
ATOM 751 C CA . LEU A 1 98 ? -2.432 15.241 11.853 1.00 80.69 98 LEU A CA 1
ATOM 752 C C . LEU A 1 98 ? -1.548 15.353 13.108 1.00 80.69 98 LEU A C 1
ATOM 754 O O . LEU A 1 98 ? -0.381 14.987 13.067 1.00 80.69 98 LEU A O 1
ATOM 758 N N . GLU A 1 99 ? -2.121 15.782 14.236 1.00 79.62 99 GLU A N 1
ATOM 759 C CA . GLU A 1 99 ? -1.413 15.945 15.517 1.00 79.62 99 GLU A CA 1
ATOM 760 C C . GLU A 1 99 ? -1.229 14.631 16.302 1.00 79.62 99 GLU A C 1
ATOM 762 O O . GLU A 1 99 ? -0.396 14.565 17.204 1.00 79.62 99 GLU A O 1
ATOM 767 N N . ASP A 1 100 ? -1.991 13.576 15.981 1.00 83.19 100 ASP A N 1
ATOM 768 C CA . ASP A 1 100 ? -1.853 12.255 16.608 1.00 83.19 100 ASP A CA 1
ATOM 769 C C . ASP A 1 100 ? -1.825 11.172 15.536 1.00 83.19 100 ASP A C 1
ATOM 771 O O . ASP A 1 100 ? -2.854 10.641 15.109 1.00 83.19 100 ASP A O 1
ATOM 775 N N . SER A 1 101 ? -0.615 10.809 15.129 1.00 77.56 101 SER A N 1
ATOM 776 C CA . SER A 1 101 ? -0.384 9.856 14.053 1.00 77.56 101 SER A CA 1
ATOM 777 C C . SER A 1 101 ? -0.945 8.453 14.325 1.00 77.56 101 SER A C 1
ATOM 779 O O . SER A 1 101 ? -1.298 7.722 13.395 1.00 77.56 101 SER A O 1
ATOM 781 N N . ARG A 1 102 ? -1.186 8.093 15.594 1.00 80.81 102 ARG A N 1
ATOM 782 C CA . ARG A 1 102 ? -1.878 6.844 15.965 1.00 80.81 102 ARG A CA 1
ATOM 783 C C . ARG A 1 102 ? -3.333 6.834 15.508 1.00 80.81 102 ARG A C 1
ATOM 785 O O . ARG A 1 102 ? -3.938 5.764 15.431 1.00 80.81 102 ARG A O 1
ATOM 792 N N . ARG A 1 103 ? -3.923 7.996 15.213 1.00 86.56 103 ARG A N 1
ATOM 793 C CA . ARG A 1 103 ? -5.274 8.119 14.646 1.00 86.56 103 ARG A CA 1
ATOM 794 C C . ARG A 1 103 ? -5.305 7.881 13.134 1.00 86.56 103 ARG A C 1
ATOM 796 O O . ARG A 1 103 ? -6.387 7.663 12.620 1.00 86.56 103 ARG A O 1
ATOM 803 N N . GLN A 1 104 ? -4.160 7.821 12.457 1.00 89.06 104 GLN A N 1
ATOM 804 C CA . GLN A 1 104 ? -4.068 7.595 11.004 1.00 89.06 104 GLN A CA 1
ATOM 805 C C . GLN A 1 104 ? -3.676 6.158 10.651 1.00 89.06 104 GLN A C 1
ATOM 807 O O . GLN A 1 104 ? -3.929 5.684 9.548 1.00 89.06 104 GLN A O 1
ATOM 812 N N . TYR A 1 105 ? -3.069 5.448 11.601 1.00 91.31 105 TYR A N 1
ATOM 813 C CA . TYR A 1 105 ? -2.464 4.153 11.336 1.00 91.31 105 TYR A CA 1
ATOM 814 C C . TYR A 1 105 ? -3.248 2.972 11.901 1.00 91.31 105 TYR A C 1
ATOM 816 O O . TYR A 1 105 ? -3.850 3.050 12.982 1.00 91.31 105 TYR A O 1
ATOM 824 N N . ILE A 1 106 ? -3.204 1.866 11.162 1.00 92.38 106 ILE A N 1
ATOM 825 C CA . ILE A 1 106 ? -3.645 0.531 11.562 1.00 92.38 106 ILE A CA 1
ATOM 826 C C . ILE A 1 106 ? -2.870 -0.513 10.740 1.00 92.38 106 ILE A C 1
ATOM 828 O O . ILE A 1 106 ? -2.528 -0.245 9.597 1.00 92.38 106 ILE A O 1
ATOM 832 N N . ALA A 1 107 ? -2.561 -1.681 11.304 1.00 90.38 107 ALA A N 1
ATOM 833 C CA . ALA A 1 107 ? -1.984 -2.800 10.550 1.00 90.38 107 ALA A CA 1
ATOM 834 C C . ALA A 1 107 ? -3.065 -3.796 10.100 1.00 90.38 107 ALA A C 1
ATOM 836 O O . ALA A 1 107 ? -2.985 -4.319 8.991 1.00 90.38 107 ALA A O 1
ATOM 837 N N . LEU A 1 108 ? -4.070 -4.037 10.951 1.00 92.06 108 LEU A N 1
ATOM 838 C CA . LEU A 1 108 ? -5.180 -4.953 10.693 1.00 92.06 108 LEU A CA 1
ATOM 839 C C . LEU A 1 108 ? -6.525 -4.356 11.167 1.00 92.06 108 LEU A C 1
ATOM 841 O O . LEU A 1 108 ? -6.632 -3.987 12.340 1.00 92.06 108 LEU A O 1
ATOM 845 N N . PRO A 1 109 ? -7.568 -4.277 10.317 1.00 93.88 109 PRO A N 1
ATOM 846 C CA . PRO A 1 109 ? -7.544 -4.491 8.860 1.00 93.88 109 PRO A CA 1
ATOM 847 C C . PRO A 1 109 ? -6.585 -3.524 8.147 1.00 93.88 109 PRO A C 1
ATOM 849 O O . PRO A 1 109 ? -6.094 -2.575 8.758 1.00 93.88 109 PRO A O 1
ATOM 852 N N . HIS A 1 110 ? -6.306 -3.748 6.859 1.00 94.06 110 HIS A N 1
ATOM 853 C CA . HIS A 1 110 ? -5.405 -2.879 6.087 1.00 94.06 110 HIS A CA 1
ATOM 854 C C . HIS A 1 110 ? -5.948 -1.453 5.917 1.00 94.06 110 HIS A C 1
ATOM 856 O O . HIS A 1 110 ? -5.156 -0.514 5.803 1.00 94.06 110 HIS A O 1
ATOM 862 N N . VAL A 1 111 ? -7.275 -1.301 5.959 1.00 95.81 111 VAL A N 1
ATOM 863 C CA . VAL A 1 111 ? -8.004 -0.033 6.032 1.00 95.81 111 VAL A CA 1
ATOM 864 C C . VAL A 1 111 ? -9.126 -0.124 7.066 1.00 95.81 111 VAL A C 1
ATOM 866 O O . VAL A 1 111 ? -9.814 -1.138 7.164 1.00 95.81 111 VAL A O 1
ATOM 869 N N . ARG A 1 112 ? -9.344 0.942 7.840 1.00 96.00 112 ARG A N 1
ATOM 870 C CA . ARG A 1 112 ? -10.496 1.058 8.745 1.00 96.00 112 ARG A CA 1
ATOM 871 C C . ARG A 1 112 ? -11.125 2.437 8.667 1.00 96.00 112 ARG A C 1
ATOM 873 O O . ARG A 1 112 ? -10.457 3.430 8.948 1.00 96.00 112 ARG A O 1
ATOM 880 N N . GLU A 1 113 ? -12.420 2.491 8.392 1.00 96.12 113 GLU A N 1
ATOM 881 C CA . GLU A 1 113 ? -13.194 3.725 8.504 1.00 96.12 113 GLU A CA 1
ATOM 882 C C . GLU A 1 113 ? -13.464 4.077 9.969 1.00 96.12 113 GLU A C 1
ATOM 884 O O . GLU A 1 113 ? -13.805 3.223 10.793 1.00 96.12 113 GLU A O 1
ATOM 889 N N . VAL A 1 114 ? -13.298 5.353 10.303 1.00 95.12 114 VAL A N 1
ATOM 890 C CA . VAL A 1 114 ? -13.712 5.924 11.581 1.00 95.12 114 VAL A CA 1
ATOM 891 C C . VAL A 1 114 ? -14.862 6.875 11.300 1.00 95.12 114 VAL A C 1
ATOM 893 O O . VAL A 1 114 ? -14.664 7.903 10.654 1.00 95.12 114 VAL A O 1
ATOM 896 N N . SER A 1 115 ? -16.044 6.545 11.810 1.00 95.38 115 SER A N 1
ATOM 897 C CA . SER A 1 115 ? -17.273 7.305 11.571 1.00 95.38 115 SER A CA 1
ATOM 898 C C . SER A 1 115 ? -17.780 7.997 12.833 1.00 95.38 115 SER A C 1
ATOM 900 O O . SER A 1 115 ? -17.421 7.624 13.952 1.00 95.38 115 SER A O 1
ATOM 902 N N . ASP A 1 116 ? -18.601 9.029 12.654 1.00 93.06 116 ASP A N 1
ATOM 903 C CA . ASP A 1 116 ? -19.331 9.664 13.750 1.00 93.06 116 ASP A CA 1
ATOM 904 C C . ASP A 1 116 ? -20.580 8.867 14.169 1.00 93.06 116 ASP A C 1
ATOM 906 O O . ASP A 1 116 ? -20.891 7.812 13.617 1.00 93.06 116 ASP A O 1
ATOM 910 N N . GLU A 1 117 ? -21.321 9.386 15.151 1.00 94.00 117 GLU A N 1
ATOM 911 C CA . GLU A 1 117 ? -22.558 8.773 15.662 1.00 94.00 117 GLU A CA 1
ATOM 912 C C . GLU A 1 117 ? -23.664 8.633 14.600 1.00 94.00 117 GLU A C 1
ATOM 914 O O . GLU A 1 117 ? -24.580 7.831 14.766 1.00 94.00 117 GLU A O 1
ATOM 919 N N . LEU A 1 118 ? -23.586 9.399 13.506 1.00 93.56 118 LEU A N 1
ATOM 920 C CA . LEU A 1 118 ? -24.524 9.350 12.384 1.00 93.56 118 LEU A CA 1
ATOM 921 C C . LEU A 1 118 ? -24.036 8.426 11.257 1.00 93.56 118 LEU A C 1
ATOM 923 O O . LEU A 1 118 ? -24.672 8.360 10.206 1.00 93.56 118 LEU A O 1
ATOM 927 N N . GLY A 1 119 ? -22.913 7.731 11.457 1.00 91.38 119 GLY A N 1
ATOM 928 C CA . GLY A 1 119 ? -22.314 6.835 10.473 1.00 91.38 119 GLY A CA 1
ATOM 929 C C . GLY A 1 119 ? -21.556 7.550 9.354 1.00 91.38 119 GLY A C 1
ATOM 930 O O . GLY A 1 119 ? -21.184 6.905 8.379 1.00 91.38 119 GLY A O 1
ATOM 931 N N . ARG A 1 120 ? -21.299 8.859 9.464 1.00 91.25 120 ARG A N 1
ATOM 932 C CA . ARG A 1 120 ? -20.525 9.602 8.459 1.00 91.25 120 ARG A CA 1
ATOM 933 C C . ARG A 1 120 ? -19.038 9.373 8.682 1.00 91.25 120 ARG A C 1
ATOM 935 O O . ARG A 1 120 ? -18.551 9.595 9.791 1.00 91.25 120 ARG A O 1
ATOM 942 N N . THR A 1 121 ? -18.316 8.996 7.632 1.00 93.19 121 THR A N 1
ATOM 943 C CA . THR A 1 121 ? -16.863 8.797 7.677 1.00 93.19 121 THR A CA 1
ATOM 944 C C . THR A 1 121 ? -16.157 10.106 8.039 1.00 93.19 121 THR A C 1
ATOM 946 O O . THR A 1 121 ? -16.254 11.108 7.330 1.00 93.19 121 THR A O 1
ATOM 949 N N . LEU A 1 122 ? -15.461 10.109 9.177 1.00 94.12 122 LEU A N 1
ATOM 950 C CA . LEU A 1 122 ? -14.642 11.229 9.641 1.00 94.12 122 LEU A CA 1
ATOM 951 C C . LEU A 1 122 ? -13.259 11.183 8.997 1.00 94.12 122 LEU A C 1
ATOM 953 O O . LEU A 1 122 ? -12.782 12.190 8.481 1.00 94.12 122 LEU A O 1
ATOM 957 N N . HIS A 1 123 ? -12.618 10.020 9.083 1.00 95.44 123 HIS A N 1
ATOM 958 C CA . HIS A 1 123 ? -11.337 9.717 8.457 1.00 95.44 123 HIS A CA 1
ATOM 959 C C . HIS A 1 123 ? -11.153 8.208 8.358 1.00 95.44 123 HIS A C 1
ATOM 961 O O . HIS A 1 123 ? -11.806 7.434 9.064 1.00 95.44 123 HIS A O 1
ATOM 967 N N . ARG A 1 124 ? -10.217 7.794 7.514 1.00 95.88 124 ARG A N 1
ATOM 968 C CA . ARG A 1 124 ? -9.762 6.409 7.424 1.00 95.88 124 ARG A CA 1
ATOM 969 C C . ARG A 1 124 ? -8.441 6.202 8.157 1.00 95.88 124 ARG A C 1
ATOM 971 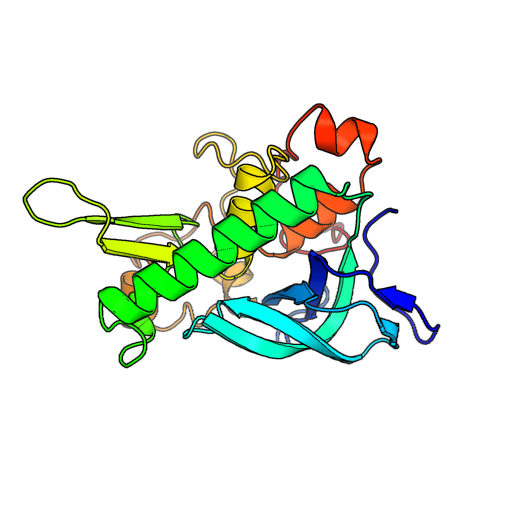O O . ARG A 1 124 ? -7.699 7.134 8.430 1.00 95.88 124 ARG A O 1
ATOM 978 N N . LYS A 1 125 ? -8.167 4.962 8.532 1.00 95.56 125 LYS A N 1
ATOM 979 C CA . LYS A 1 125 ? -6.865 4.507 9.016 1.00 95.56 125 LYS A CA 1
ATOM 980 C C . LYS A 1 125 ? -6.296 3.533 8.009 1.00 95.56 125 LYS A C 1
ATOM 982 O O . LYS A 1 125 ? -7.056 2.701 7.523 1.00 95.56 125 LYS A O 1
ATOM 987 N N . PHE A 1 126 ? -4.988 3.572 7.780 1.00 95.69 126 PHE A N 1
ATOM 988 C CA . PHE A 1 126 ? -4.326 2.667 6.842 1.00 95.69 126 PHE A CA 1
ATOM 989 C C . PHE A 1 126 ? -3.032 2.081 7.408 1.00 95.69 126 PHE A C 1
ATOM 991 O O . PHE A 1 126 ? -2.373 2.688 8.257 1.00 95.69 126 PHE A O 1
ATOM 998 N N . SER A 1 127 ? -2.637 0.928 6.874 1.00 94.00 127 SER A N 1
ATOM 999 C CA . SER A 1 127 ? -1.226 0.527 6.831 1.00 94.00 127 SER A CA 1
ATOM 1000 C C . SER A 1 127 ? -0.541 1.173 5.617 1.00 94.00 127 SER A C 1
ATOM 1002 O O . SER A 1 127 ? -1.213 1.727 4.748 1.00 94.00 127 SER A O 1
ATOM 1004 N N . CYS A 1 128 ? 0.790 1.098 5.511 1.00 94.50 128 CYS A N 1
ATOM 1005 C CA . CYS A 1 128 ? 1.497 1.548 4.302 1.00 94.50 128 CYS A CA 1
ATOM 1006 C C . CYS A 1 128 ? 1.015 0.817 3.047 1.00 94.50 128 CYS A C 1
ATOM 1008 O O . CYS A 1 128 ? 0.631 1.464 2.076 1.00 94.50 128 CYS A O 1
ATOM 1010 N N . ALA A 1 129 ? 0.922 -0.512 3.106 1.00 96.19 129 ALA A N 1
ATOM 1011 C CA . ALA A 1 129 ? 0.380 -1.310 2.015 1.00 96.19 129 ALA A CA 1
ATOM 1012 C C . ALA A 1 129 ? -1.120 -1.051 1.788 1.00 96.19 129 ALA A C 1
ATOM 1014 O O . ALA A 1 129 ? -1.572 -1.027 0.649 1.00 96.19 129 ALA A O 1
ATOM 1015 N N . GLY A 1 130 ? -1.886 -0.812 2.856 1.00 97.19 130 GLY A N 1
ATOM 1016 C CA . GLY A 1 130 ? -3.317 -0.531 2.774 1.00 97.19 130 GLY A CA 1
ATOM 1017 C C . GLY A 1 130 ? -3.627 0.778 2.059 1.00 97.19 130 GLY A C 1
ATOM 1018 O O . GLY A 1 130 ? -4.517 0.805 1.221 1.00 97.19 130 GLY A O 1
ATOM 1019 N N . LEU A 1 131 ? -2.868 1.846 2.326 1.00 97.44 131 LEU A N 1
ATOM 1020 C CA . LEU A 1 131 ? -3.025 3.113 1.607 1.00 97.44 131 LEU A CA 1
ATOM 1021 C C . LEU A 1 131 ? -2.793 2.925 0.103 1.00 97.44 131 LEU A C 1
ATOM 1023 O O . LEU A 1 131 ? -3.587 3.398 -0.707 1.00 97.44 131 LEU A O 1
ATOM 1027 N N . VAL A 1 132 ? -1.719 2.220 -0.260 1.00 97.88 132 VAL A N 1
ATOM 1028 C CA . VAL A 1 132 ? -1.371 1.933 -1.657 1.00 97.88 132 VAL A CA 1
ATOM 1029 C C . VAL A 1 132 ? -2.476 1.121 -2.330 1.00 97.88 132 VAL A C 1
ATOM 1031 O O . VAL A 1 132 ? -2.977 1.529 -3.374 1.00 97.88 132 VAL A O 1
ATOM 1034 N N . LEU A 1 133 ? -2.897 0.015 -1.709 1.00 98.31 133 LEU A N 1
ATOM 1035 C CA . LEU A 1 133 ? -3.939 -0.856 -2.250 1.00 98.31 133 LEU A CA 1
ATOM 1036 C C . LEU A 1 133 ? -5.252 -0.102 -2.474 1.00 98.31 133 LEU A C 1
ATOM 1038 O O . LEU A 1 133 ? -5.836 -0.199 -3.546 1.00 98.31 133 LEU A O 1
ATOM 1042 N N . GLU A 1 134 ? -5.700 0.677 -1.491 1.00 98.38 134 GLU A N 1
ATOM 1043 C CA . GLU A 1 134 ? -6.956 1.424 -1.599 1.00 98.38 134 GLU A CA 1
ATOM 1044 C C . GLU A 1 134 ? -6.869 2.572 -2.618 1.00 98.38 134 GLU A C 1
ATOM 1046 O O . GLU A 1 134 ? -7.872 2.903 -3.246 1.00 98.38 134 GLU A O 1
ATOM 1051 N N . THR A 1 135 ? -5.674 3.126 -2.854 1.00 98.44 135 THR A N 1
ATOM 1052 C CA . THR A 1 135 ? -5.459 4.107 -3.931 1.00 98.44 135 THR A CA 1
ATOM 1053 C C . THR A 1 135 ? -5.652 3.464 -5.305 1.00 98.44 135 THR A C 1
ATOM 1055 O O . THR A 1 135 ? -6.358 4.018 -6.143 1.00 98.44 135 THR A O 1
ATOM 1058 N N . TYR A 1 136 ? -5.079 2.277 -5.523 1.00 98.44 136 TYR A N 1
ATOM 1059 C CA . TYR A 1 136 ? -5.270 1.512 -6.760 1.00 98.44 136 TYR A CA 1
ATOM 1060 C C . TYR A 1 136 ? -6.727 1.059 -6.937 1.00 98.44 136 TYR A C 1
ATOM 1062 O O . TYR A 1 136 ? -7.294 1.226 -8.015 1.00 98.44 136 TYR A O 1
ATOM 1070 N N . ARG A 1 137 ? -7.381 0.583 -5.867 1.00 98.31 137 ARG A N 1
ATOM 1071 C CA . ARG A 1 137 ? -8.800 0.184 -5.900 1.00 98.31 137 ARG A CA 1
ATOM 1072 C C . ARG A 1 137 ? -9.729 1.328 -6.272 1.00 98.31 137 ARG A C 1
ATOM 1074 O O . ARG A 1 137 ? -10.713 1.107 -6.970 1.00 98.31 137 ARG A O 1
ATOM 1081 N N . TYR A 1 138 ? -9.426 2.546 -5.825 1.00 98.25 138 TYR A N 1
ATOM 1082 C CA . TYR A 1 138 ? -10.205 3.724 -6.205 1.00 98.25 138 TYR A CA 1
ATOM 1083 C C . TYR A 1 138 ? -10.085 4.055 -7.700 1.00 98.25 138 TYR A C 1
ATOM 1085 O O . TYR A 1 138 ? -11.007 4.624 -8.275 1.00 98.25 138 TYR A O 1
ATOM 1093 N N . ALA A 1 139 ? -8.981 3.655 -8.333 1.00 98.06 139 ALA A N 1
ATOM 1094 C CA . ALA A 1 139 ? -8.782 3.686 -9.779 1.00 98.06 139 ALA A CA 1
ATOM 1095 C C . ALA A 1 139 ? -9.217 2.382 -10.477 1.00 98.06 139 ALA A C 1
ATOM 1097 O O . ALA A 1 139 ? -8.772 2.100 -11.582 1.00 98.06 139 ALA A O 1
ATOM 1098 N N . GLU A 1 140 ? -10.069 1.578 -9.831 1.00 97.94 140 GLU A N 1
ATOM 1099 C CA . GLU A 1 140 ? -10.623 0.325 -10.364 1.00 97.94 140 GLU A CA 1
ATOM 1100 C C . GLU A 1 140 ? -9.577 -0.769 -10.664 1.00 97.94 140 GLU A C 1
ATOM 1102 O O . GLU A 1 140 ? -9.854 -1.724 -11.389 1.00 97.94 140 GLU A O 1
ATOM 1107 N N . ILE A 1 141 ? -8.391 -0.685 -10.049 1.00 97.94 141 ILE A N 1
ATOM 1108 C CA . ILE A 1 141 ? -7.343 -1.709 -10.126 1.00 97.94 141 ILE A CA 1
ATOM 1109 C C . ILE A 1 141 ? -7.229 -2.410 -8.768 1.00 97.94 141 ILE A C 1
ATOM 1111 O O . ILE A 1 141 ? -6.698 -1.858 -7.805 1.00 97.94 141 ILE A O 1
ATOM 1115 N N . ASP A 1 142 ? -7.697 -3.654 -8.670 1.00 97.56 142 ASP A N 1
ATOM 1116 C CA . ASP A 1 142 ? -7.551 -4.443 -7.443 1.00 97.56 142 ASP A CA 1
ATOM 1117 C C . ASP A 1 142 ? -6.261 -5.271 -7.481 1.00 97.56 142 ASP A C 1
ATOM 1119 O O . ASP A 1 142 ? -6.197 -6.329 -8.099 1.00 97.56 142 ASP A O 1
ATOM 1123 N N . LEU A 1 143 ? -5.200 -4.781 -6.831 1.00 97.88 143 LEU A N 1
ATOM 1124 C CA . LEU A 1 143 ? -3.898 -5.457 -6.862 1.00 97.88 143 LEU A CA 1
ATOM 1125 C C . LEU A 1 143 ? -3.907 -6.779 -6.085 1.00 97.88 143 LEU A C 1
ATOM 1127 O O . LEU A 1 143 ? -3.279 -7.748 -6.500 1.00 97.88 143 LEU A O 1
ATOM 1131 N N . VAL A 1 144 ? -4.567 -6.828 -4.930 1.00 97.75 144 VAL A N 1
ATOM 1132 C CA . VAL A 1 144 ? -4.460 -7.954 -3.995 1.00 97.75 144 VAL A CA 1
ATOM 1133 C C . VAL A 1 144 ? -5.833 -8.304 -3.454 1.00 97.75 144 VAL A C 1
ATOM 1135 O O . VAL A 1 144 ? -6.548 -7.445 -2.945 1.00 97.75 144 VAL A O 1
ATOM 1138 N N . ASN A 1 145 ? -6.165 -9.591 -3.489 1.00 96.12 145 ASN A N 1
ATOM 1139 C CA . ASN A 1 145 ? -7.389 -10.096 -2.897 1.00 96.12 145 ASN A CA 1
ATOM 1140 C C . ASN A 1 145 ? -7.241 -10.058 -1.375 1.00 96.12 145 ASN A C 1
ATOM 1142 O O . ASN A 1 145 ? -6.342 -10.693 -0.827 1.00 96.12 145 ASN A O 1
ATOM 1146 N N . THR A 1 146 ? -8.121 -9.318 -0.704 1.00 93.94 146 THR A N 1
ATOM 1147 C CA . THR A 1 146 ? -8.127 -9.157 0.758 1.00 93.94 146 THR A CA 1
ATOM 1148 C C . THR A 1 146 ? -9.282 -9.900 1.429 1.00 93.94 146 THR A C 1
ATOM 1150 O O . THR A 1 146 ? -9.757 -9.460 2.470 1.00 93.94 146 THR A O 1
ATOM 1153 N N . ASP A 1 147 ? -9.782 -10.978 0.824 1.00 90.06 147 ASP A N 1
ATOM 1154 C CA . ASP A 1 147 ? -10.728 -11.885 1.472 1.00 90.06 147 ASP A CA 1
ATOM 1155 C C . ASP A 1 147 ? -10.042 -12.613 2.640 1.00 90.06 147 ASP A C 1
ATOM 1157 O O . ASP A 1 147 ? -9.078 -13.361 2.446 1.00 90.06 147 ASP A O 1
ATOM 1161 N N . ASP A 1 148 ? -10.552 -12.387 3.854 1.00 79.69 148 ASP A N 1
ATOM 1162 C CA . ASP A 1 148 ? -10.013 -12.909 5.113 1.00 79.69 148 ASP A CA 1
ATOM 1163 C C . ASP A 1 148 ? -9.871 -14.441 5.121 1.00 79.69 148 ASP A C 1
ATOM 1165 O O . ASP A 1 148 ? -8.972 -14.969 5.784 1.00 79.69 148 ASP A O 1
ATOM 1169 N N . GLU A 1 149 ? -10.734 -15.177 4.409 1.00 81.62 149 GLU A N 1
ATOM 1170 C CA . GLU A 1 149 ? -10.677 -16.646 4.373 1.00 81.62 149 GLU A CA 1
ATOM 1171 C C . GLU A 1 149 ? -9.509 -17.171 3.529 1.00 81.62 149 GLU A C 1
ATOM 1173 O O . GLU A 1 149 ? -8.938 -18.221 3.838 1.00 81.62 149 GLU A O 1
ATOM 1178 N N . ALA A 1 150 ? -9.136 -16.434 2.482 1.00 76.19 150 ALA A N 1
ATOM 1179 C CA . ALA A 1 150 ? -8.072 -16.803 1.553 1.00 76.19 150 ALA A CA 1
ATOM 1180 C C . ALA A 1 150 ? -6.707 -16.213 1.945 1.00 76.19 150 ALA A C 1
ATOM 1182 O O . ALA A 1 150 ? -5.674 -16.645 1.429 1.00 76.19 150 ALA A O 1
ATOM 1183 N N . PHE A 1 151 ? -6.688 -15.234 2.852 1.00 90.50 151 PHE A N 1
ATOM 1184 C CA . PHE A 1 151 ? -5.489 -14.476 3.171 1.00 90.50 151 PHE A CA 1
ATOM 1185 C C . PHE A 1 151 ? -4.496 -15.275 4.035 1.00 90.50 151 PHE A C 1
ATOM 1187 O O . PHE A 1 151 ? -4.866 -15.826 5.081 1.00 90.50 151 PHE A O 1
ATOM 1194 N N . PRO A 1 152 ? -3.204 -15.344 3.660 1.00 92.81 152 PRO A N 1
ATOM 1195 C CA . PRO A 1 152 ? -2.236 -16.136 4.399 1.00 92.81 152 PRO A CA 1
ATOM 1196 C C . PRO A 1 152 ? -1.969 -15.512 5.773 1.00 92.81 152 PRO A C 1
ATOM 1198 O O . PRO A 1 152 ? -1.740 -14.308 5.914 1.00 92.81 152 PRO A O 1
ATOM 1201 N N . ARG A 1 153 ? -1.969 -16.359 6.806 1.00 93.31 153 ARG A N 1
ATOM 1202 C CA . ARG A 1 153 ? -1.682 -15.940 8.180 1.00 93.31 153 ARG A CA 1
ATOM 1203 C C . ARG A 1 153 ? -0.178 -15.814 8.397 1.00 93.31 153 ARG A C 1
ATOM 1205 O O . ARG A 1 153 ? 0.567 -16.770 8.189 1.00 93.31 153 ARG A O 1
ATOM 1212 N N . VAL A 1 154 ? 0.247 -14.629 8.818 1.00 91.75 154 VAL A N 1
ATOM 1213 C CA . VAL A 1 154 ? 1.647 -14.271 9.054 1.00 91.75 154 VAL A CA 1
ATOM 1214 C C . VAL A 1 154 ? 1.965 -14.452 10.530 1.00 91.75 154 VAL A C 1
ATOM 1216 O O . VAL A 1 154 ? 1.252 -13.917 11.383 1.00 91.75 154 VAL A O 1
ATOM 1219 N N . SER A 1 155 ? 3.034 -15.182 10.839 1.00 91.31 155 SER A N 1
ATOM 1220 C CA . SER A 1 155 ? 3.443 -15.412 12.221 1.00 91.31 155 SER A CA 1
ATOM 1221 C C . SER A 1 155 ? 3.993 -14.147 12.877 1.00 91.31 155 SER A C 1
ATOM 1223 O O . SER A 1 155 ? 4.496 -13.234 12.216 1.00 91.31 155 SER A O 1
ATOM 1225 N N . LYS A 1 156 ? 3.957 -14.104 14.211 1.00 88.62 156 LYS A N 1
ATOM 1226 C CA . LYS A 1 156 ? 4.621 -13.042 14.978 1.00 88.62 156 LYS A CA 1
ATOM 1227 C C . LYS A 1 156 ? 6.097 -12.893 14.603 1.00 88.62 156 LYS A C 1
ATOM 1229 O O . LYS A 1 156 ? 6.582 -11.769 14.516 1.00 88.62 156 LYS A O 1
ATOM 1234 N N . ASP A 1 157 ? 6.799 -14.005 14.405 1.00 87.38 157 ASP A N 1
ATOM 1235 C CA . ASP A 1 157 ? 8.228 -13.992 14.101 1.00 87.38 157 ASP A CA 1
ATOM 1236 C C . ASP A 1 157 ? 8.499 -13.345 12.741 1.00 87.38 157 ASP A C 1
ATOM 1238 O O . ASP A 1 157 ? 9.377 -12.487 12.652 1.00 87.38 157 ASP A O 1
ATOM 1242 N N . ASP A 1 158 ? 7.687 -13.661 11.731 1.00 87.75 158 ASP A N 1
ATOM 1243 C CA . ASP A 1 158 ? 7.784 -13.048 10.403 1.00 87.75 158 ASP A CA 1
ATOM 1244 C C . ASP A 1 158 ? 7.424 -11.552 10.446 1.00 87.75 158 ASP A C 1
ATOM 1246 O O . ASP A 1 158 ? 8.081 -10.728 9.819 1.00 87.75 158 ASP A O 1
ATOM 1250 N N . LEU A 1 159 ? 6.436 -11.144 11.252 1.00 86.56 159 LEU A N 1
ATOM 1251 C CA . LEU A 1 159 ? 6.037 -9.734 11.359 1.00 86.56 159 LEU A CA 1
ATOM 1252 C C . LEU A 1 159 ? 7.087 -8.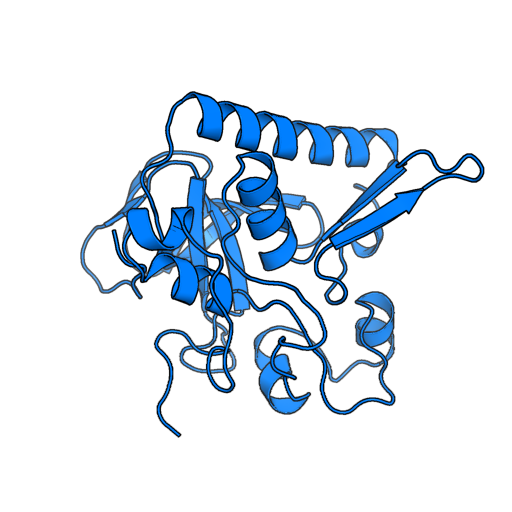827 12.021 1.00 86.56 159 LEU A C 1
ATOM 1254 O O . LEU A 1 159 ? 7.017 -7.609 11.838 1.00 86.56 159 LEU A O 1
ATOM 1258 N N . ARG A 1 160 ? 8.070 -9.362 12.762 1.00 83.19 160 ARG A N 1
ATOM 1259 C CA . ARG A 1 160 ? 9.105 -8.552 13.445 1.00 83.19 160 ARG A CA 1
ATOM 1260 C C . ARG A 1 160 ? 9.938 -7.688 12.498 1.00 83.19 160 ARG A C 1
ATOM 1262 O O . ARG A 1 160 ? 10.503 -6.678 12.942 1.00 83.19 160 ARG A O 1
ATOM 1269 N N . GLY A 1 161 ? 10.029 -8.085 11.227 1.00 76.69 161 GLY A N 1
ATOM 1270 C CA . GLY A 1 161 ? 10.712 -7.333 10.178 1.00 76.69 161 GLY A CA 1
ATOM 1271 C C . GLY A 1 161 ? 9.973 -6.064 9.740 1.00 76.69 161 GLY A C 1
ATOM 1272 O O . GLY A 1 161 ? 10.638 -5.118 9.320 1.00 76.69 161 GLY A O 1
ATOM 1273 N N . CYS A 1 162 ? 8.644 -6.015 9.902 1.00 76.56 162 CYS A N 1
ATOM 1274 C CA . CYS A 1 162 ? 7.791 -4.884 9.505 1.00 76.56 162 CYS A CA 1
ATOM 1275 C C . CYS A 1 162 ? 7.231 -4.094 10.691 1.00 76.56 162 CYS A C 1
ATOM 1277 O O . CYS A 1 162 ? 7.046 -2.883 10.597 1.00 76.56 162 CYS A O 1
ATOM 1279 N N . TYR A 1 163 ? 6.956 -4.760 11.814 1.00 75.31 163 TYR A N 1
ATOM 1280 C CA . TYR A 1 163 ? 6.268 -4.160 12.952 1.00 75.31 163 TYR A CA 1
ATOM 1281 C C . TYR A 1 163 ? 6.976 -4.480 14.274 1.00 75.31 163 TYR A C 1
ATOM 1283 O O . TYR A 1 163 ? 7.521 -5.573 14.455 1.00 75.31 163 TYR A O 1
ATOM 1291 N N . PRO A 1 164 ? 6.944 -3.567 15.258 1.00 70.56 164 PRO A N 1
ATOM 1292 C CA . PRO A 1 164 ? 7.460 -3.815 16.603 1.00 70.56 164 PRO A CA 1
ATOM 1293 C C . PRO A 1 164 ? 6.492 -4.695 17.426 1.00 70.56 164 PRO A C 1
ATOM 1295 O O . PRO A 1 164 ? 5.990 -4.290 18.474 1.00 70.56 164 PRO A O 1
ATOM 1298 N N . VAL A 1 165 ? 6.234 -5.922 16.962 1.00 76.31 165 VAL A N 1
ATOM 1299 C CA . VAL A 1 165 ? 5.265 -6.880 17.543 1.00 76.31 165 VAL A CA 1
ATOM 1300 C C . VAL A 1 165 ? 5.623 -7.391 18.944 1.00 76.31 165 VAL A C 1
ATOM 1302 O O . VAL A 1 165 ? 4.862 -8.130 19.563 1.00 76.31 165 VAL A O 1
ATOM 1305 N N . ASP A 1 166 ? 6.775 -7.019 19.493 1.00 74.62 166 ASP A N 1
ATOM 1306 C CA . ASP A 1 166 ? 7.145 -7.381 20.864 1.00 74.62 166 ASP A CA 1
ATOM 1307 C C . ASP A 1 166 ? 6.495 -6.456 21.916 1.00 74.62 166 ASP A C 1
ATOM 1309 O O . ASP A 1 166 ? 6.585 -6.723 23.113 1.00 74.62 166 ASP A O 1
ATOM 1313 N N . GLN A 1 167 ? 5.782 -5.404 21.491 1.00 76.56 167 GLN A N 1
ATOM 1314 C CA . GLN A 1 167 ? 5.084 -4.461 22.369 1.00 76.56 167 GLN A CA 1
ATOM 1315 C C . GLN A 1 167 ? 3.559 -4.620 22.257 1.00 76.56 167 GLN A C 1
ATOM 1317 O O . GLN A 1 167 ? 2.948 -4.164 21.292 1.00 76.56 167 GLN A O 1
ATOM 1322 N N . SER A 1 168 ? 2.918 -5.216 23.270 1.00 74.88 168 SER A N 1
ATOM 1323 C CA . SER A 1 168 ? 1.472 -5.517 23.255 1.00 74.88 168 SER A CA 1
ATOM 1324 C C . SER A 1 168 ? 0.588 -4.284 23.040 1.00 74.88 168 SER A C 1
ATOM 1326 O O . SER A 1 168 ? -0.373 -4.341 22.281 1.00 74.88 168 SER A O 1
ATOM 1328 N N . GLN A 1 169 ? 0.934 -3.146 23.646 1.00 74.56 169 GLN A N 1
ATOM 1329 C CA . GLN A 1 169 ? 0.201 -1.892 23.452 1.00 74.56 169 GLN A CA 1
ATOM 1330 C C . GLN A 1 169 ? 0.263 -1.404 21.996 1.00 74.56 169 GLN A C 1
ATOM 1332 O O . GLN A 1 169 ? -0.719 -0.863 21.487 1.00 74.56 169 GLN A O 1
ATOM 1337 N N . VAL A 1 170 ? 1.397 -1.616 21.319 1.00 78.00 170 VAL A N 1
ATOM 1338 C CA . VAL A 1 170 ? 1.567 -1.252 19.907 1.00 78.00 170 VAL A CA 1
ATOM 1339 C C . VAL A 1 170 ? 0.777 -2.202 19.013 1.00 78.00 170 VAL A C 1
ATOM 1341 O O . VAL A 1 170 ? 0.094 -1.738 18.106 1.00 78.00 170 VAL A O 1
ATOM 1344 N N . MET A 1 171 ? 0.787 -3.503 19.320 1.00 82.06 171 MET A N 1
ATOM 1345 C CA . MET A 1 171 ? -0.034 -4.500 18.625 1.00 82.06 171 MET A CA 1
ATOM 1346 C C . MET A 1 171 ? -1.520 -4.144 18.688 1.00 82.06 171 MET A C 1
ATOM 1348 O O . MET A 1 171 ? -2.143 -3.956 17.644 1.00 82.06 171 MET A O 1
ATOM 1352 N N . SER A 1 172 ? -2.066 -3.944 19.893 1.00 84.44 172 SER A N 1
ATOM 1353 C CA . SER A 1 172 ? -3.480 -3.599 20.063 1.00 84.44 172 SER A CA 1
ATOM 1354 C C . SER A 1 172 ? -3.837 -2.281 19.370 1.00 84.44 172 SER A C 1
ATOM 1356 O O . SER A 1 172 ? -4.892 -2.174 18.750 1.00 84.44 172 SER A O 1
ATOM 1358 N N . GLY A 1 173 ? -2.951 -1.278 19.427 1.00 83.81 173 GLY A N 1
ATOM 1359 C CA . GLY A 1 173 ? -3.132 -0.008 18.715 1.00 83.81 173 GLY A CA 1
ATOM 1360 C C . GLY A 1 173 ? -3.148 -0.158 17.189 1.00 83.81 173 GLY A C 1
ATOM 1361 O O . GLY A 1 173 ? -3.870 0.574 16.510 1.00 83.81 173 GLY A O 1
ATOM 1362 N N . ALA A 1 174 ? -2.402 -1.133 16.666 1.00 85.19 174 ALA A N 1
ATOM 1363 C CA . ALA A 1 174 ? -2.354 -1.502 15.255 1.00 85.19 174 ALA A CA 1
ATOM 1364 C C . ALA A 1 174 ? -3.455 -2.501 14.841 1.00 85.19 174 ALA A C 1
ATOM 1366 O O . ALA A 1 174 ? -3.514 -2.874 13.673 1.00 85.19 174 ALA A O 1
ATOM 1367 N N . GLY A 1 175 ? -4.331 -2.914 15.764 1.00 89.19 175 GLY A N 1
ATOM 1368 C CA . GLY A 1 175 ? -5.412 -3.872 15.505 1.00 89.19 175 GLY A CA 1
ATOM 1369 C C . GLY A 1 175 ? -4.987 -5.345 15.522 1.00 89.19 175 GLY A C 1
ATOM 1370 O O . GLY A 1 175 ? -5.773 -6.216 15.164 1.00 89.19 175 GLY A O 1
ATOM 1371 N N . LEU A 1 176 ? -3.767 -5.640 15.974 1.00 90.12 176 LEU A N 1
ATOM 1372 C CA . LEU A 1 176 ? -3.271 -7.000 16.170 1.00 90.12 176 LEU A CA 1
ATOM 1373 C C . LEU A 1 176 ? -3.615 -7.462 17.591 1.00 90.12 176 LEU A C 1
ATOM 1375 O O . LEU A 1 176 ? -3.115 -6.900 18.566 1.00 90.12 176 LEU A O 1
ATOM 1379 N N . ASP A 1 177 ? -4.456 -8.487 17.717 1.00 90.62 177 ASP A N 1
ATOM 1380 C CA . ASP A 1 177 ? -4.782 -9.092 19.012 1.00 90.62 177 ASP A CA 1
ATOM 1381 C C . ASP A 1 177 ? -3.541 -9.794 19.596 1.00 90.62 177 ASP A C 1
ATOM 1383 O O . ASP A 1 177 ? -3.101 -10.796 19.030 1.00 90.62 177 ASP A O 1
ATOM 1387 N N . PRO A 1 178 ? -2.973 -9.322 20.724 1.00 87.19 178 PRO A N 1
ATOM 1388 C CA . PRO A 1 178 ? -1.750 -9.881 21.294 1.00 87.19 178 PRO A CA 1
ATOM 1389 C C . PRO A 1 178 ? -1.914 -11.305 21.851 1.00 87.19 178 PRO A C 1
ATOM 1391 O O . PRO A 1 178 ? -0.909 -11.921 22.203 1.00 87.19 178 PRO A O 1
ATOM 1394 N N . SER A 1 179 ? -3.144 -11.822 21.964 1.00 89.31 179 SER A N 1
ATOM 1395 C CA . SER A 1 179 ? -3.408 -13.214 22.346 1.00 89.31 179 SER A CA 1
ATOM 1396 C C . SER A 1 179 ? -3.256 -14.206 21.185 1.00 89.31 179 SER A C 1
ATOM 1398 O O . SER A 1 179 ? -3.153 -15.410 21.421 1.00 89.31 179 SER A O 1
ATOM 1400 N N . GLN A 1 180 ? -3.211 -13.714 19.945 1.00 89.75 180 GLN A N 1
ATOM 1401 C CA . GLN A 1 180 ? -3.019 -14.525 18.745 1.00 89.75 180 GLN A CA 1
ATOM 1402 C C . GLN A 1 180 ? -1.528 -14.710 18.429 1.00 89.75 180 GLN A C 1
ATOM 1404 O O . GLN A 1 180 ? -0.666 -13.968 18.902 1.00 89.75 180 GLN A O 1
ATOM 1409 N N . THR A 1 181 ? -1.217 -15.726 17.625 1.00 88.25 181 THR A N 1
ATOM 1410 C CA . THR A 1 181 ? 0.156 -16.031 17.182 1.00 88.25 181 THR A CA 1
ATOM 1411 C C . THR A 1 181 ? 0.393 -15.726 15.706 1.00 88.25 181 THR A C 1
ATOM 1413 O O . THR A 1 181 ? 1.548 -15.619 15.290 1.00 88.25 181 THR A O 1
ATOM 1416 N N . GLU A 1 182 ? -0.682 -15.593 14.928 1.00 92.81 182 GLU A N 1
ATOM 1417 C CA . GLU A 1 182 ? -0.647 -15.308 13.497 1.00 92.81 182 GLU A CA 1
ATOM 1418 C C . GLU A 1 182 ? -1.829 -14.415 13.096 1.00 92.81 182 GLU A C 1
ATOM 1420 O O . GLU A 1 182 ? -2.912 -14.536 13.674 1.00 92.81 182 GLU A O 1
ATOM 1425 N N . TRP A 1 183 ? -1.640 -13.564 12.083 1.00 93.06 183 TRP A N 1
ATOM 1426 C CA . TRP A 1 183 ? -2.639 -12.587 11.630 1.00 93.06 183 TRP A CA 1
ATOM 1427 C C . TRP A 1 183 ? -2.686 -12.487 10.096 1.00 93.06 183 TRP A C 1
ATOM 1429 O O . TRP A 1 183 ? -1.640 -12.606 9.455 1.00 93.06 183 TRP A O 1
ATOM 1439 N N . PRO A 1 184 ? -3.855 -12.219 9.489 1.00 94.19 184 PRO A N 1
ATOM 1440 C CA . PRO A 1 184 ? -3.990 -11.998 8.047 1.00 94.19 184 PRO A CA 1
ATOM 1441 C C . PRO A 1 184 ? -3.622 -10.548 7.668 1.00 94.19 184 PRO A C 1
ATOM 1443 O O . PRO A 1 184 ? -4.471 -9.742 7.307 1.00 94.19 184 PRO A O 1
ATOM 1446 N N . VAL A 1 185 ? -2.349 -10.169 7.813 1.00 93.50 185 VAL A N 1
ATOM 1447 C CA . VAL A 1 185 ? -1.897 -8.780 7.590 1.00 93.50 185 VAL A CA 1
ATOM 1448 C C . VAL A 1 185 ? -1.485 -8.560 6.141 1.00 93.50 185 VAL A C 1
ATOM 1450 O O . VAL A 1 185 ? -0.634 -9.290 5.635 1.00 93.50 185 VAL A O 1
ATOM 1453 N N . LEU A 1 186 ? -2.027 -7.525 5.489 1.00 95.56 186 LEU A N 1
ATOM 1454 C CA . LEU A 1 186 ? -1.572 -7.075 4.169 1.00 95.56 186 LEU A CA 1
ATOM 1455 C C . LEU A 1 186 ? -0.131 -6.559 4.260 1.00 95.56 186 LEU A C 1
ATOM 1457 O O . LEU A 1 186 ? 0.123 -5.492 4.821 1.00 95.56 186 LEU A O 1
ATOM 1461 N N . LEU A 1 187 ? 0.812 -7.314 3.696 1.00 95.06 187 LEU A N 1
ATOM 1462 C CA . LEU A 1 187 ? 2.225 -6.954 3.687 1.00 95.06 187 LEU A CA 1
ATOM 1463 C C . LEU A 1 187 ? 2.624 -6.250 2.385 1.00 95.06 187 LEU A C 1
ATOM 1465 O O . LEU A 1 187 ? 2.109 -6.608 1.324 1.00 95.06 187 LEU A O 1
ATOM 1469 N N . PRO A 1 188 ? 3.599 -5.318 2.431 1.00 96.19 188 PRO A N 1
ATOM 1470 C CA . PRO A 1 188 ? 4.110 -4.638 1.241 1.00 96.19 188 PRO A CA 1
ATOM 1471 C C . PRO A 1 188 ? 4.504 -5.585 0.106 1.00 96.19 188 PRO A C 1
ATOM 1473 O O . PRO A 1 188 ? 4.189 -5.325 -1.050 1.00 96.19 188 PRO A O 1
ATOM 1476 N N . ALA A 1 189 ? 5.142 -6.712 0.436 1.00 96.62 189 ALA A N 1
ATOM 1477 C CA . ALA A 1 189 ? 5.604 -7.694 -0.540 1.00 96.62 189 ALA A CA 1
ATOM 1478 C C . ALA A 1 189 ? 4.482 -8.257 -1.430 1.00 96.62 189 ALA A C 1
ATOM 1480 O O . ALA A 1 189 ? 4.731 -8.521 -2.602 1.00 96.62 189 ALA A O 1
ATOM 1481 N N . TYR A 1 190 ? 3.246 -8.370 -0.933 1.00 97.31 190 TYR A N 1
ATOM 1482 C CA . TYR A 1 190 ? 2.121 -8.865 -1.735 1.00 97.31 190 TYR A CA 1
ATOM 1483 C C . TYR A 1 190 ? 1.776 -7.933 -2.899 1.00 97.31 190 TYR A C 1
ATOM 1485 O O . TYR A 1 190 ? 1.386 -8.402 -3.964 1.00 97.31 190 TYR A O 1
ATOM 1493 N N . LEU A 1 191 ? 1.960 -6.621 -2.720 1.00 98.00 191 LEU A N 1
ATOM 1494 C CA . LEU A 1 191 ? 1.747 -5.645 -3.787 1.00 98.00 191 LEU A CA 1
ATOM 1495 C C . LEU A 1 191 ? 2.788 -5.816 -4.898 1.00 98.00 191 LEU A C 1
ATOM 1497 O O . LEU A 1 191 ? 2.444 -5.779 -6.075 1.00 98.00 191 LEU A O 1
ATOM 1501 N N . PHE A 1 192 ? 4.047 -6.068 -4.530 1.00 98.19 192 PHE A N 1
ATOM 1502 C CA . PHE A 1 192 ? 5.111 -6.326 -5.502 1.00 98.19 192 PHE A CA 1
ATOM 1503 C C . PHE A 1 192 ? 4.930 -7.667 -6.210 1.00 98.19 192 PHE A C 1
ATOM 1505 O O . PHE A 1 192 ? 5.124 -7.724 -7.416 1.00 98.19 192 PHE A O 1
ATOM 1512 N N . HIS A 1 193 ? 4.478 -8.717 -5.516 1.00 97.69 193 HIS A N 1
ATOM 1513 C CA . HIS A 1 193 ? 4.088 -9.969 -6.180 1.00 97.69 193 HIS A CA 1
ATOM 1514 C C . HIS A 1 193 ? 2.938 -9.769 -7.167 1.00 97.69 193 HIS A C 1
ATOM 1516 O O . HIS A 1 193 ? 2.976 -10.337 -8.252 1.00 97.69 193 HIS A O 1
ATOM 1522 N N . SER A 1 194 ? 1.953 -8.921 -6.845 1.00 97.69 194 SER A N 1
ATOM 1523 C CA . SER A 1 194 ? 0.921 -8.569 -7.824 1.00 97.69 194 SER A CA 1
ATOM 1524 C C . SER A 1 194 ? 1.519 -7.894 -9.057 1.00 97.69 194 SER A C 1
ATOM 1526 O O . SER A 1 194 ? 1.189 -8.281 -10.174 1.00 97.69 194 SER A O 1
ATOM 1528 N N . LEU A 1 195 ? 2.405 -6.915 -8.856 1.00 97.75 195 LEU A N 1
ATOM 1529 C CA . LEU A 1 195 ? 3.031 -6.137 -9.930 1.00 97.75 195 LEU A CA 1
ATOM 1530 C C . LEU A 1 195 ? 4.136 -6.892 -10.688 1.00 97.75 195 LEU A C 1
ATOM 1532 O O . LEU A 1 195 ? 4.618 -6.397 -11.699 1.00 97.75 195 LEU A O 1
ATOM 1536 N N . ASP A 1 196 ? 4.545 -8.080 -10.239 1.00 97.19 196 ASP A N 1
ATOM 1537 C CA . ASP A 1 196 ? 5.432 -8.991 -10.983 1.00 97.19 196 ASP A CA 1
ATOM 1538 C C . ASP A 1 196 ? 4.687 -9.776 -12.084 1.00 97.19 196 ASP A C 1
ATOM 1540 O O . ASP A 1 196 ? 5.275 -10.566 -12.821 1.00 97.19 196 ASP A O 1
ATOM 1544 N N . ARG A 1 197 ? 3.379 -9.540 -12.23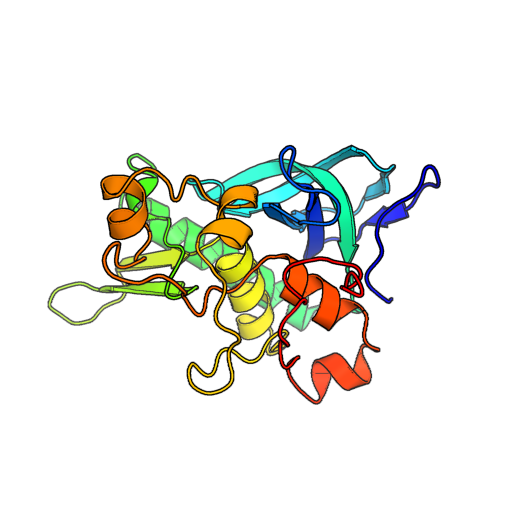1 1.00 96.44 197 ARG A N 1
ATOM 1545 C CA . ARG A 1 197 ? 2.531 -10.118 -13.279 1.00 96.44 197 ARG A CA 1
ATOM 1546 C C . ARG A 1 197 ? 2.380 -9.161 -14.472 1.00 96.44 197 ARG A C 1
ATOM 1548 O O . ARG A 1 197 ? 2.620 -7.961 -14.340 1.00 96.44 197 ARG A O 1
ATOM 1555 N N . PRO A 1 198 ? 1.972 -9.650 -15.656 1.00 96.38 198 PRO A N 1
ATOM 1556 C CA . PRO A 1 198 ? 1.606 -8.782 -16.773 1.00 96.38 198 PRO A CA 1
ATOM 1557 C C . PRO A 1 198 ? 0.404 -7.883 -16.443 1.00 96.38 198 PRO A C 1
ATOM 1559 O O . PRO A 1 198 ? -0.543 -8.330 -15.800 1.00 96.38 198 PRO A O 1
ATOM 1562 N N . ASP A 1 199 ? 0.392 -6.653 -16.963 1.00 96.19 199 ASP A N 1
ATOM 1563 C CA . ASP A 1 199 ? -0.685 -5.673 -16.748 1.00 96.19 199 ASP A CA 1
ATOM 1564 C C . ASP A 1 199 ? -2.086 -6.228 -17.078 1.00 96.19 199 ASP A C 1
ATOM 1566 O O . ASP A 1 199 ? -3.044 -5.949 -16.362 1.00 96.19 199 ASP A O 1
ATOM 1570 N N . GLU A 1 200 ? -2.213 -7.049 -18.128 1.00 96.12 200 GLU A N 1
ATOM 1571 C CA . GLU A 1 200 ? -3.480 -7.705 -18.495 1.00 96.12 200 GLU A CA 1
ATOM 1572 C C . GLU A 1 200 ? -3.995 -8.645 -17.393 1.00 96.12 200 GLU A C 1
ATOM 1574 O O . GLU A 1 200 ? -5.194 -8.683 -17.128 1.00 96.12 200 GLU A O 1
ATOM 1579 N N . GLU A 1 201 ? -3.097 -9.372 -16.725 1.00 96.81 201 GLU A N 1
ATOM 1580 C CA . GLU A 1 201 ? -3.438 -10.283 -15.629 1.00 96.81 201 GLU A CA 1
ATOM 1581 C C . GLU A 1 201 ? -3.784 -9.506 -14.355 1.00 96.81 201 GLU A C 1
ATOM 1583 O O . GLU A 1 201 ? -4.775 -9.816 -13.698 1.00 96.81 201 GLU A O 1
ATOM 1588 N N . ILE A 1 202 ? -3.021 -8.448 -14.050 1.00 97.00 202 ILE A N 1
ATOM 1589 C CA . ILE A 1 202 ? -3.284 -7.551 -12.912 1.00 97.00 202 ILE A CA 1
ATOM 1590 C C . ILE A 1 202 ? -4.686 -6.948 -13.010 1.00 97.00 202 ILE A C 1
ATOM 1592 O O . ILE A 1 202 ? -5.395 -6.856 -12.013 1.00 97.00 202 ILE A O 1
ATOM 1596 N N . ARG A 1 203 ? -5.091 -6.552 -14.220 1.00 96.38 203 ARG A N 1
ATOM 1597 C CA . ARG A 1 203 ? -6.406 -5.958 -14.491 1.00 96.38 203 ARG A CA 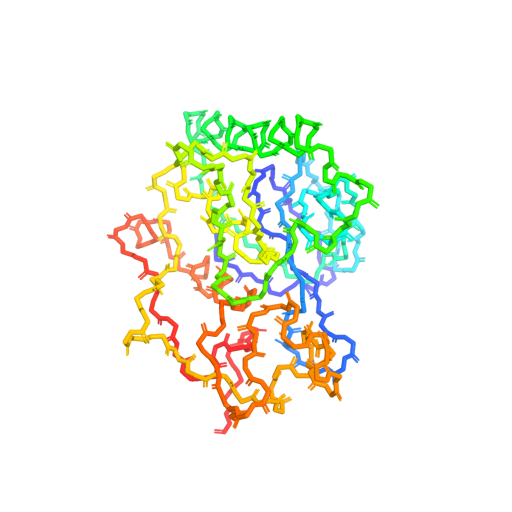1
ATOM 1598 C C . ARG A 1 203 ? -7.537 -6.982 -14.510 1.00 96.38 203 ARG A C 1
ATOM 1600 O O . ARG A 1 203 ? -8.682 -6.614 -14.268 1.00 96.38 203 ARG A O 1
ATOM 1607 N N . ALA A 1 204 ? -7.239 -8.238 -14.832 1.00 97.12 204 ALA A N 1
ATOM 1608 C CA . ALA A 1 204 ? -8.240 -9.294 -14.898 1.00 97.12 204 ALA A CA 1
ATOM 1609 C C . ALA A 1 204 ? -8.590 -9.845 -13.513 1.00 97.12 204 ALA A C 1
ATOM 1611 O O . ALA A 1 204 ? -9.766 -10.078 -13.231 1.00 97.12 204 ALA A O 1
ATOM 1612 N N . GLU A 1 205 ? -7.586 -10.068 -12.662 1.00 96.62 205 GLU A N 1
ATOM 1613 C CA . GLU A 1 205 ? -7.801 -10.653 -11.344 1.00 96.62 205 GLU A CA 1
ATOM 1614 C C . GLU A 1 205 ? -6.782 -10.198 -10.285 1.00 96.62 205 GLU A C 1
ATOM 1616 O O . GLU A 1 205 ? -5.568 -10.113 -10.542 1.00 96.62 205 GLU A O 1
ATOM 1621 N N . PRO A 1 206 ? -7.258 -9.959 -9.050 1.00 97.44 206 PRO A N 1
ATOM 1622 C CA . PRO A 1 206 ? -6.385 -9.586 -7.954 1.00 97.44 206 PRO A CA 1
ATOM 1623 C C . PRO A 1 206 ? -5.455 -10.739 -7.579 1.00 97.44 206 PRO A C 1
ATOM 1625 O O . PRO A 1 206 ? -5.829 -11.914 -7.606 1.00 97.44 206 PRO A O 1
ATOM 1628 N N . TYR A 1 207 ? -4.231 -10.400 -7.176 1.00 97.38 207 TYR A N 1
ATOM 1629 C CA . TYR A 1 207 ? -3.259 -11.387 -6.728 1.00 97.38 207 TYR A CA 1
ATOM 1630 C C . TYR A 1 207 ? -3.766 -12.112 -5.480 1.00 97.38 207 TYR A C 1
ATOM 1632 O O . TYR A 1 207 ? -4.302 -11.479 -4.569 1.00 97.38 207 TYR A O 1
ATOM 1640 N N . LEU A 1 208 ? -3.558 -13.429 -5.422 1.00 96.69 208 LEU A N 1
ATOM 1641 C CA . LEU A 1 208 ? -3.877 -14.271 -4.269 1.00 96.69 208 LEU A CA 1
ATOM 1642 C C . LEU A 1 208 ? -2.594 -14.547 -3.473 1.00 96.69 208 LEU A C 1
ATOM 1644 O O . LEU A 1 208 ? -1.810 -15.408 -3.888 1.00 96.69 208 LEU A O 1
ATOM 1648 N N . PRO A 1 209 ? -2.355 -13.860 -2.338 1.00 95.75 209 PRO A N 1
ATOM 1649 C CA . PRO A 1 209 ? -1.132 -14.064 -1.579 1.00 95.75 209 PRO A CA 1
ATOM 1650 C C . PRO A 1 209 ? -1.029 -15.486 -1.035 1.00 95.75 209 PRO A C 1
ATOM 1652 O O . PRO A 1 209 ? -1.999 -16.072 -0.557 1.00 95.75 209 PRO A O 1
ATOM 1655 N N . GLN A 1 210 ? 0.177 -16.040 -1.072 1.00 93.94 210 GLN A N 1
ATOM 1656 C CA . GLN A 1 210 ? 0.478 -17.379 -0.587 1.00 93.94 210 GLN A CA 1
ATOM 1657 C C . GLN A 1 210 ? 1.446 -17.325 0.593 1.00 93.94 210 GLN A C 1
ATOM 1659 O O . GLN A 1 210 ? 2.171 -16.354 0.820 1.00 93.94 210 GLN A O 1
ATOM 1664 N N . LYS A 1 211 ? 1.498 -18.423 1.352 1.00 90.44 211 LYS A N 1
ATOM 1665 C CA . LYS A 1 211 ? 2.498 -18.591 2.408 1.00 90.44 211 LYS A CA 1
ATOM 1666 C C . LYS A 1 211 ? 3.907 -18.449 1.813 1.00 90.44 211 LYS A C 1
ATOM 1668 O O . LYS A 1 211 ? 4.258 -19.178 0.890 1.00 90.44 211 LYS A O 1
ATOM 1673 N N . GLY A 1 212 ? 4.710 -17.546 2.372 1.00 89.38 212 GLY A N 1
ATOM 1674 C CA . GLY A 1 212 ? 6.061 -17.232 1.886 1.00 89.38 212 GLY A CA 1
ATOM 1675 C C . GLY A 1 212 ? 6.157 -15.936 1.076 1.00 89.38 212 GLY A C 1
ATOM 1676 O O . GLY A 1 212 ? 7.259 -15.409 0.927 1.00 89.38 212 GLY A O 1
ATOM 1677 N N . ASP A 1 213 ? 5.030 -15.367 0.636 1.00 94.12 213 ASP A N 1
ATOM 1678 C CA . ASP A 1 213 ? 5.002 -14.106 -0.125 1.00 94.12 213 ASP A CA 1
ATOM 1679 C C . ASP A 1 213 ? 5.253 -12.861 0.725 1.00 94.12 213 ASP A C 1
ATOM 1681 O O . ASP A 1 213 ? 5.271 -11.746 0.215 1.00 94.12 213 ASP A O 1
ATOM 1685 N N . TRP A 1 214 ? 5.489 -13.038 2.025 1.00 91.12 214 TRP A N 1
ATOM 1686 C CA . TRP A 1 214 ? 6.003 -11.991 2.909 1.00 91.12 214 TRP A CA 1
ATOM 1687 C C . TRP A 1 214 ? 7.386 -11.483 2.473 1.00 91.12 214 TRP A C 1
ATOM 1689 O O . TRP A 1 214 ? 7.772 -10.368 2.831 1.00 91.12 214 TRP A O 1
ATOM 1699 N N . PHE A 1 215 ? 8.120 -12.284 1.693 1.00 93.25 215 PHE A N 1
ATOM 1700 C CA . PHE A 1 215 ? 9.357 -11.887 1.029 1.00 93.25 215 PHE A CA 1
ATOM 1701 C C . PHE A 1 215 ? 9.117 -11.669 -0.455 1.00 93.25 215 PHE A C 1
ATOM 1703 O O . PHE A 1 215 ? 8.373 -12.412 -1.092 1.00 93.25 215 PHE A O 1
ATOM 1710 N N . PHE A 1 216 ? 9.831 -10.710 -1.022 1.00 94.19 216 PHE A N 1
ATOM 1711 C CA . PHE A 1 216 ? 9.905 -10.504 -2.462 1.00 94.19 216 PHE A CA 1
ATOM 1712 C C . PHE A 1 216 ? 11.385 -10.486 -2.858 1.00 94.19 216 PHE A C 1
ATOM 1714 O O . PHE A 1 216 ? 12.128 -9.838 -2.133 1.00 94.19 216 PHE A O 1
ATOM 1721 N N . PRO A 1 217 ? 11.855 -11.185 -3.911 1.00 91.00 217 PRO A N 1
ATOM 1722 C CA . PRO A 1 217 ? 11.153 -12.317 -4.505 1.00 91.00 217 PRO A CA 1
ATOM 1723 C C . PRO A 1 217 ? 10.911 -13.401 -3.443 1.00 91.00 217 PRO A C 1
ATOM 1725 O O . PRO A 1 217 ? 11.545 -13.404 -2.381 1.00 91.00 217 PRO A O 1
ATOM 1728 N N . ARG A 1 218 ? 9.986 -14.322 -3.728 1.00 85.88 218 ARG A N 1
ATOM 1729 C CA . ARG A 1 218 ? 9.661 -15.424 -2.816 1.00 85.88 218 ARG A CA 1
ATOM 1730 C C . ARG A 1 218 ? 10.941 -16.193 -2.480 1.00 85.88 218 ARG A C 1
ATOM 1732 O O . ARG A 1 218 ? 11.650 -16.648 -3.377 1.00 85.88 218 ARG A O 1
ATOM 1739 N N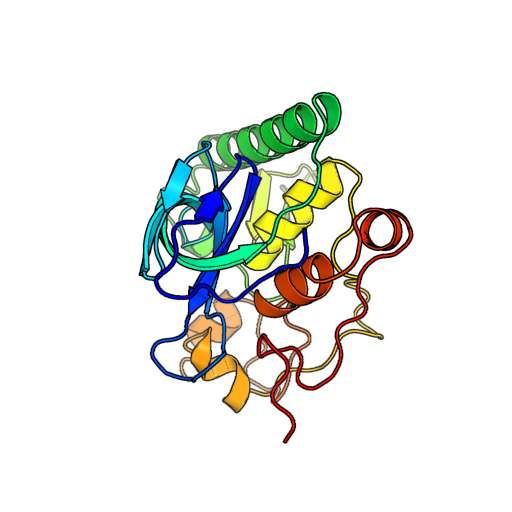 . VAL A 1 219 ? 11.240 -16.342 -1.192 1.00 76.69 219 VAL A N 1
ATOM 1740 C CA . VAL A 1 219 ? 12.353 -17.187 -0.745 1.00 76.69 219 VAL A CA 1
ATOM 1741 C C . VAL A 1 219 ? 11.839 -18.618 -0.669 1.00 76.69 219 VAL A C 1
ATOM 1743 O O . VAL A 1 219 ? 10.900 -18.899 0.074 1.00 76.69 219 VAL A O 1
ATOM 1746 N N . THR A 1 220 ? 12.426 -19.525 -1.447 1.00 60.44 220 THR A N 1
ATOM 1747 C CA . THR A 1 220 ? 12.173 -20.960 -1.298 1.00 60.44 220 THR A CA 1
ATOM 1748 C C . THR A 1 220 ? 12.771 -21.400 0.034 1.00 60.44 220 THR A C 1
ATOM 1750 O O . THR A 1 220 ? 13.990 -21.353 0.202 1.00 60.44 220 THR A O 1
ATOM 1753 N N . VAL A 1 221 ? 11.914 -21.754 0.991 1.00 50.72 221 VAL A N 1
ATOM 1754 C CA . VAL A 1 221 ? 12.320 -22.357 2.271 1.00 50.72 221 VAL A CA 1
ATOM 1755 C C . VAL A 1 221 ? 12.530 -23.852 2.081 1.00 50.72 221 VAL A C 1
ATOM 1757 O O . VAL A 1 221 ? 11.677 -24.473 1.405 1.00 50.72 221 VAL A O 1
#